Protein AF-A0AAN9K6B4-F1 (afdb_monomer)

pLDDT: mean 86.69, std 20.46, range [34.34, 98.69]

Organism: Clitoria ternatea (NCBI:txid43366)

Structure (mmCIF, N/CA/C/O backbone):
data_AF-A0AAN9K6B4-F1
#
_entry.id   AF-A0AAN9K6B4-F1
#
loop_
_atom_site.group_PDB
_atom_site.id
_atom_site.type_symbol
_atom_site.label_atom_id
_atom_site.label_alt_id
_atom_site.label_comp_id
_atom_site.label_asym_id
_atom_site.label_entity_id
_atom_site.label_seq_id
_atom_site.pdbx_PDB_ins_code
_atom_site.Cartn_x
_atom_site.Cartn_y
_atom_site.Cartn_z
_atom_site.occupancy
_atom_site.B_iso_or_equiv
_atom_site.auth_seq_id
_atom_site.auth_comp_id
_atom_site.auth_asym_id
_atom_site.auth_atom_id
_atom_site.pdbx_PDB_model_num
ATOM 1 N N . MET A 1 1 ? 4.384 -0.415 -20.186 1.00 81.62 1 MET A N 1
ATOM 2 C CA . MET A 1 1 ? 4.077 0.338 -18.960 1.00 81.62 1 MET A CA 1
ATOM 3 C C . MET A 1 1 ? 2.693 -0.103 -18.551 1.00 81.62 1 MET A C 1
ATOM 5 O O . MET A 1 1 ? 1.823 -0.126 -19.416 1.00 81.62 1 MET A O 1
ATOM 9 N N . VAL A 1 2 ? 2.541 -0.581 -17.323 1.00 93.81 2 VAL A N 1
ATOM 10 C CA . VAL A 1 2 ? 1.275 -1.109 -16.808 1.00 93.81 2 VAL A CA 1
ATOM 11 C C . VAL A 1 2 ? 1.093 -0.539 -15.412 1.00 93.81 2 VAL A C 1
ATOM 13 O O . VAL A 1 2 ? 2.048 -0.527 -14.639 1.00 93.81 2 VAL A O 1
ATOM 16 N N . ASN A 1 3 ? -0.116 -0.068 -15.121 1.00 96.31 3 ASN A N 1
ATOM 17 C CA . ASN A 1 3 ? -0.451 0.440 -13.803 1.00 96.31 3 ASN A CA 1
ATOM 18 C C . ASN A 1 3 ? -1.075 -0.676 -12.970 1.00 96.31 3 ASN A C 1
ATOM 20 O O . ASN A 1 3 ? -1.994 -1.348 -13.441 1.00 96.31 3 ASN A O 1
ATOM 24 N N . PHE A 1 4 ? -0.604 -0.840 -11.742 1.00 97.88 4 PHE A N 1
ATOM 25 C CA . PHE A 1 4 ? -1.098 -1.818 -10.781 1.00 97.88 4 PHE A CA 1
ATOM 26 C C . PHE A 1 4 ? -1.620 -1.085 -9.552 1.00 97.88 4 PHE A C 1
ATOM 28 O O . PHE A 1 4 ? -0.888 -0.320 -8.928 1.00 97.88 4 PHE A O 1
ATOM 35 N N . MET A 1 5 ? -2.895 -1.274 -9.232 1.00 97.94 5 MET A N 1
ATOM 36 C CA . MET A 1 5 ? -3.499 -0.758 -8.012 1.00 97.94 5 MET A CA 1
ATOM 37 C C . MET A 1 5 ? -3.289 -1.780 -6.904 1.00 97.94 5 MET A C 1
ATOM 39 O O . MET A 1 5 ? -3.819 -2.884 -7.003 1.00 97.94 5 MET A O 1
ATOM 43 N N . LEU A 1 6 ? -2.560 -1.410 -5.854 1.00 98.25 6 LEU A N 1
ATOM 44 C CA . LEU A 1 6 ? -2.606 -2.160 -4.606 1.00 98.25 6 LEU A CA 1
ATOM 45 C C . LEU A 1 6 ? -3.955 -1.903 -3.949 1.00 98.25 6 LEU A C 1
ATOM 47 O O . LEU A 1 6 ? -4.316 -0.751 -3.699 1.00 98.25 6 LEU A O 1
ATOM 51 N N . THR A 1 7 ? -4.675 -2.972 -3.649 1.00 98.25 7 THR A N 1
ATOM 52 C CA . THR A 1 7 ? -5.883 -2.916 -2.838 1.00 98.25 7 THR A CA 1
ATOM 53 C C . THR A 1 7 ? -5.741 -3.851 -1.644 1.00 98.25 7 THR A C 1
ATOM 55 O O . THR A 1 7 ? -5.084 -4.889 -1.748 1.00 98.25 7 THR A O 1
ATOM 58 N N . ILE A 1 8 ? -6.321 -3.479 -0.504 1.00 98.31 8 ILE A N 1
ATOM 59 C CA . ILE A 1 8 ? -6.302 -4.297 0.714 1.00 98.31 8 ILE A CA 1
ATOM 60 C C . ILE A 1 8 ? -7.715 -4.551 1.229 1.00 98.31 8 ILE A C 1
ATOM 62 O O . ILE A 1 8 ? -8.622 -3.746 1.027 1.00 98.31 8 ILE A O 1
ATOM 66 N N . SER A 1 9 ? -7.888 -5.667 1.919 1.00 98.12 9 SER A N 1
ATOM 67 C CA . SER A 1 9 ? -9.096 -6.032 2.649 1.00 98.12 9 SER A CA 1
ATOM 68 C C . SER A 1 9 ? -8.693 -6.742 3.940 1.00 98.12 9 SER A C 1
ATOM 70 O O . SER A 1 9 ? -7.552 -7.171 4.096 1.00 98.12 9 SER A O 1
ATOM 72 N N . GLY A 1 10 ? -9.626 -6.858 4.867 1.00 97.94 10 GLY A N 1
ATOM 73 C CA . GLY A 1 10 ? -9.420 -7.437 6.186 1.00 97.94 10 GLY A CA 1
ATOM 74 C C . GLY A 1 10 ? -10.687 -7.278 7.000 1.00 97.94 10 GLY A C 1
ATOM 75 O O . GLY A 1 10 ? -11.565 -6.499 6.621 1.00 97.94 10 GLY A O 1
ATOM 76 N N . ASP A 1 11 ? -10.775 -8.008 8.097 1.00 98.44 11 ASP A N 1
ATOM 77 C CA . ASP A 1 11 ? -11.910 -7.954 9.003 1.00 98.44 11 ASP A CA 1
ATOM 78 C C . ASP A 1 11 ? -11.598 -6.931 10.097 1.00 98.44 11 ASP A C 1
ATOM 80 O O . ASP A 1 11 ? -10.582 -7.043 10.783 1.00 98.44 11 ASP A O 1
ATOM 84 N N . LEU A 1 12 ? -12.447 -5.905 10.201 1.00 98.62 12 LEU A N 1
ATOM 85 C CA . LEU A 1 12 ? -12.328 -4.823 11.176 1.00 98.62 12 LEU A CA 1
ATOM 86 C C . LEU A 1 12 ? -13.436 -4.949 12.226 1.00 98.62 12 LEU A C 1
ATOM 88 O O . LEU A 1 12 ? -14.599 -4.617 11.970 1.00 98.62 12 LEU A O 1
ATOM 92 N N . GLU A 1 13 ? -13.075 -5.405 13.421 1.00 98.44 13 GLU A N 1
ATOM 93 C CA . GLU A 1 13 ? -13.978 -5.485 14.568 1.00 98.44 13 GLU A CA 1
ATOM 94 C C . GLU A 1 13 ? -13.849 -4.216 15.412 1.00 98.44 13 GLU A C 1
ATOM 96 O O . GLU A 1 13 ? -12.767 -3.902 15.904 1.00 98.44 13 GLU A O 1
ATOM 101 N N . ASN A 1 14 ? -14.948 -3.463 15.532 1.00 98.38 14 ASN A N 1
ATOM 102 C CA . ASN A 1 14 ? -15.020 -2.169 16.230 1.00 98.38 14 ASN A CA 1
ATOM 103 C C . ASN A 1 14 ? -13.996 -1.119 15.751 1.00 98.38 14 ASN A C 1
ATOM 105 O O . ASN A 1 14 ? -13.717 -0.145 16.449 1.00 98.38 14 ASN A O 1
ATOM 109 N N . LEU A 1 15 ? -13.489 -1.287 14.525 1.00 98.69 15 LEU A N 1
ATOM 110 C CA . LEU A 1 15 ? -12.482 -0.443 13.889 1.00 98.69 15 LEU A CA 1
ATOM 111 C C . LEU A 1 15 ? -12.938 0.053 12.514 1.00 98.69 15 LEU A C 1
ATOM 113 O O . LEU A 1 15 ? -13.745 -0.572 11.827 1.00 98.69 15 LEU A O 1
ATOM 117 N N . THR A 1 16 ? -12.366 1.170 12.085 1.00 98.62 16 THR A N 1
ATOM 118 C CA . THR A 1 16 ? -12.548 1.782 10.772 1.00 98.62 16 THR A CA 1
ATOM 119 C C . THR A 1 16 ? -11.302 2.585 10.381 1.00 98.62 16 THR A C 1
ATOM 121 O O . THR A 1 16 ? -10.378 2.764 11.170 1.00 98.62 16 THR A O 1
ATOM 124 N N . ASN A 1 17 ? -11.278 3.083 9.146 1.00 98.31 17 ASN A N 1
ATOM 125 C CA . ASN A 1 17 ? -10.232 3.959 8.617 1.00 98.31 17 ASN A CA 1
ATOM 126 C C . ASN A 1 17 ? -8.801 3.399 8.755 1.00 98.31 17 ASN A C 1
ATOM 128 O O . ASN A 1 17 ? -7.883 4.139 9.099 1.00 98.31 17 ASN A O 1
ATOM 132 N N . LEU A 1 18 ? -8.592 2.110 8.456 1.00 98.62 18 LEU A N 1
ATOM 133 C CA . LEU A 1 18 ? -7.241 1.543 8.386 1.00 98.62 18 LEU A CA 1
ATOM 134 C C . LEU A 1 18 ? -6.491 2.123 7.175 1.00 98.62 18 LEU A C 1
ATOM 136 O O . LEU A 1 18 ? -6.914 1.953 6.027 1.00 98.62 18 LEU A O 1
ATOM 140 N N . GLU A 1 19 ? -5.373 2.796 7.426 1.00 98.12 19 GLU A N 1
ATOM 141 C CA . GLU A 1 19 ? -4.506 3.399 6.407 1.00 98.12 19 GLU A CA 1
ATOM 142 C C . GLU A 1 19 ? -3.069 3.585 6.944 1.00 98.12 19 GLU A C 1
ATOM 144 O O . GLU A 1 19 ? -2.833 3.393 8.140 1.00 98.12 19 GLU A O 1
ATOM 149 N N . PRO A 1 20 ? -2.083 3.953 6.104 1.00 97.94 20 PRO A N 1
ATOM 150 C CA . PRO A 1 20 ? -0.761 4.345 6.591 1.00 97.94 20 PRO A CA 1
ATOM 151 C C . PRO A 1 20 ? -0.811 5.505 7.596 1.00 97.94 20 PRO A C 1
ATOM 153 O O . PRO A 1 20 ? -1.705 6.352 7.536 1.00 97.94 20 PRO A O 1
ATOM 156 N N . GLN A 1 21 ? 0.178 5.594 8.488 1.00 95.31 21 GLN A N 1
ATOM 157 C CA . GLN A 1 21 ? 0.250 6.593 9.563 1.00 95.31 21 GLN A CA 1
ATOM 158 C C . GLN A 1 21 ? 0.041 8.039 9.056 1.00 95.31 21 GLN A C 1
ATOM 160 O O . GLN A 1 21 ? -0.844 8.756 9.537 1.00 95.31 21 GLN A O 1
ATOM 165 N N . GLY A 1 22 ? 0.780 8.472 8.030 1.00 94.69 22 GLY A N 1
ATOM 166 C CA . GLY A 1 22 ? 0.613 9.787 7.395 1.00 94.69 22 GLY A CA 1
ATOM 167 C C . GLY A 1 22 ? -0.521 9.873 6.364 1.00 94.69 22 GLY A C 1
ATOM 168 O O . GLY A 1 22 ? -0.625 10.872 5.657 1.00 94.69 22 GLY A O 1
ATOM 169 N N . GLY A 1 23 ? -1.375 8.850 6.280 1.00 95.69 23 GLY A N 1
ATOM 170 C CA . GLY A 1 23 ? -2.430 8.697 5.281 1.00 95.69 23 GLY A CA 1
ATOM 171 C C . GLY A 1 23 ? -1.973 7.959 4.021 1.00 95.69 23 GLY A C 1
ATOM 172 O O . GLY A 1 23 ? -0.795 7.684 3.826 1.00 95.69 23 GLY A O 1
ATOM 173 N N . VAL A 1 24 ? -2.907 7.645 3.126 1.00 94.38 24 VAL A N 1
ATOM 174 C CA . VAL A 1 24 ? -2.631 6.850 1.905 1.00 94.38 24 VAL A CA 1
ATOM 175 C C . VAL A 1 24 ? -1.522 7.397 0.987 1.00 94.38 24 VAL A C 1
ATOM 177 O O . VAL A 1 24 ? -0.891 6.624 0.268 1.00 94.38 24 VAL A O 1
ATOM 180 N N . ASP A 1 25 ? -1.252 8.704 1.036 1.00 95.56 25 ASP A N 1
ATOM 181 C CA . ASP A 1 25 ? -0.193 9.376 0.272 1.00 95.56 25 ASP A CA 1
ATOM 182 C C . ASP A 1 25 ? 1.029 9.759 1.143 1.00 95.56 25 ASP A C 1
ATOM 184 O O . ASP A 1 25 ? 1.791 10.653 0.764 1.00 95.56 25 ASP A O 1
ATOM 188 N N . ASP A 1 26 ? 1.219 9.110 2.301 1.00 95.88 26 ASP A N 1
ATOM 189 C CA . ASP A 1 26 ? 2.340 9.359 3.218 1.00 95.88 26 ASP A CA 1
ATOM 190 C C . ASP A 1 26 ? 3.694 9.175 2.510 1.00 95.88 26 ASP A C 1
ATOM 192 O O . ASP A 1 26 ? 4.014 8.064 2.068 1.00 95.88 26 ASP A O 1
ATOM 196 N N . PRO A 1 27 ? 4.526 10.231 2.427 1.00 95.31 27 PRO A N 1
ATOM 197 C CA . PRO A 1 27 ? 5.814 10.158 1.759 1.00 95.31 27 PRO A CA 1
ATOM 198 C C . PRO A 1 27 ? 6.802 9.172 2.408 1.00 95.31 27 PRO A C 1
ATOM 200 O O . PRO A 1 27 ? 7.705 8.678 1.731 1.00 95.31 27 PRO A O 1
ATOM 203 N N . ASN A 1 28 ? 6.637 8.889 3.704 1.00 95.19 28 ASN A N 1
ATOM 204 C CA . ASN A 1 28 ? 7.541 8.058 4.501 1.00 95.19 28 ASN A CA 1
ATOM 205 C C . ASN A 1 28 ? 7.075 6.604 4.640 1.00 95.19 28 ASN A C 1
ATOM 207 O O . ASN A 1 28 ? 7.835 5.765 5.130 1.00 95.19 28 ASN A O 1
ATOM 211 N N . PHE A 1 29 ? 5.846 6.283 4.229 1.00 96.88 29 PHE A N 1
ATOM 212 C CA . PHE A 1 29 ? 5.350 4.919 4.336 1.00 96.88 29 PHE A CA 1
ATOM 213 C C . PHE A 1 29 ? 6.026 4.014 3.302 1.00 96.88 29 PHE A C 1
ATOM 215 O O . PHE A 1 2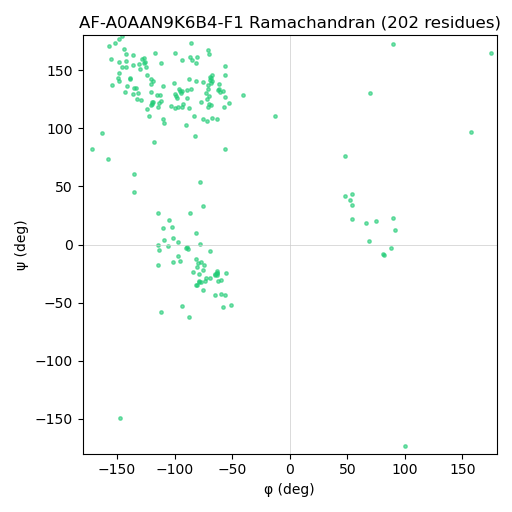9 ? 6.105 4.328 2.111 1.00 96.88 29 PHE A O 1
ATOM 222 N N . SER A 1 30 ? 6.525 2.877 3.778 1.00 96.06 30 SER A N 1
ATOM 223 C CA . SER A 1 30 ? 7.279 1.917 2.977 1.00 96.06 30 SER A CA 1
ATOM 224 C C . SER A 1 30 ? 6.386 0.764 2.539 1.00 96.06 30 SER A C 1
ATOM 226 O O . SER A 1 30 ? 5.891 -0.002 3.363 1.00 96.06 30 SER A O 1
ATOM 228 N N . TYR A 1 31 ? 6.204 0.617 1.229 1.00 97.69 31 TYR A N 1
ATOM 229 C CA . TYR A 1 31 ? 5.487 -0.510 0.646 1.00 97.69 31 TYR A CA 1
ATOM 230 C C . TYR A 1 31 ? 6.462 -1.651 0.367 1.00 97.69 31 TYR A C 1
ATOM 232 O O . TYR A 1 31 ? 7.448 -1.466 -0.349 1.00 97.69 31 TYR A O 1
ATOM 240 N N . PHE A 1 32 ? 6.155 -2.839 0.890 1.00 97.75 32 PHE A N 1
ATOM 241 C CA . PHE A 1 32 ? 6.941 -4.052 0.680 1.00 97.75 32 PHE A CA 1
ATOM 242 C C . PHE A 1 32 ? 6.156 -5.051 -0.164 1.00 97.75 32 PHE A C 1
ATOM 244 O O . PHE A 1 32 ? 5.038 -5.431 0.177 1.00 97.75 32 PHE A O 1
ATOM 251 N N . PHE A 1 33 ? 6.729 -5.478 -1.283 1.00 97.88 33 PHE A N 1
ATOM 252 C CA . PHE A 1 33 ? 6.131 -6.502 -2.141 1.00 97.88 33 PHE A CA 1
ATOM 253 C C . PHE A 1 33 ? 7.197 -7.210 -2.968 1.00 97.88 33 PHE A C 1
ATOM 255 O O . PHE A 1 33 ? 8.302 -6.700 -3.174 1.00 97.88 33 PHE A O 1
ATOM 262 N N . LYS A 1 34 ? 6.879 -8.402 -3.465 1.00 97.56 34 LYS A N 1
ATOM 263 C CA . LYS A 1 34 ? 7.732 -9.104 -4.424 1.00 97.56 34 LYS A CA 1
ATOM 264 C C . LYS A 1 34 ? 7.501 -8.580 -5.836 1.00 97.56 34 LYS A C 1
ATOM 266 O O . LYS A 1 34 ? 6.461 -8.027 -6.181 1.00 97.56 34 LYS A O 1
ATOM 271 N N . LEU A 1 35 ? 8.505 -8.751 -6.684 1.00 97.75 35 LEU A N 1
ATOM 272 C CA . LEU A 1 35 ? 8.445 -8.346 -8.083 1.00 97.75 35 LEU A CA 1
ATOM 273 C C . LEU A 1 35 ? 8.660 -9.551 -8.986 1.00 97.75 35 LEU A C 1
ATOM 275 O O . LEU A 1 35 ? 9.649 -10.268 -8.852 1.00 97.75 35 LEU A O 1
ATOM 279 N N . LYS A 1 36 ? 7.781 -9.716 -9.969 1.00 97.94 36 LYS A N 1
ATOM 280 C CA . LYS A 1 36 ? 7.927 -10.672 -11.062 1.00 97.94 36 LYS A CA 1
ATOM 281 C C . LYS A 1 36 ? 8.482 -9.981 -12.296 1.00 97.94 36 LYS A C 1
ATOM 283 O O . LYS A 1 36 ? 7.940 -8.985 -12.773 1.00 97.94 36 LYS A O 1
ATOM 288 N N . CYS A 1 37 ? 9.573 -10.498 -12.851 1.00 98.00 37 CYS A N 1
ATOM 289 C CA . CYS A 1 37 ? 10.164 -9.950 -14.063 1.00 98.00 37 CYS A CA 1
ATOM 290 C C . CYS A 1 37 ? 9.279 -10.241 -15.280 1.00 98.00 37 CYS A C 1
ATOM 292 O O . CYS A 1 37 ? 9.147 -11.387 -15.704 1.00 98.00 37 CYS A O 1
ATOM 294 N N . GLY A 1 38 ? 8.783 -9.197 -15.944 1.00 96.12 38 GLY A N 1
ATOM 295 C CA . GLY A 1 38 ? 7.956 -9.335 -17.146 1.00 96.12 38 GLY A CA 1
ATOM 296 C C . GLY A 1 38 ? 8.701 -9.849 -18.388 1.00 96.12 38 GLY A C 1
ATOM 297 O O . GLY A 1 38 ? 8.080 -10.046 -19.426 1.00 96.12 38 GLY A O 1
ATOM 298 N N . ARG A 1 39 ? 10.034 -10.028 -18.332 1.00 96.62 39 ARG A N 1
ATOM 299 C CA . ARG A 1 39 ? 10.820 -10.642 -19.425 1.00 96.62 39 ARG A CA 1
ATOM 300 C C . ARG A 1 39 ? 11.012 -12.143 -19.237 1.00 96.62 39 ARG A C 1
ATOM 302 O O . ARG A 1 39 ? 10.808 -12.891 -20.179 1.00 96.62 39 ARG A O 1
ATOM 309 N N . CYS A 1 40 ? 11.506 -12.544 -18.071 1.00 97.25 40 CYS A N 1
ATOM 310 C CA . CYS A 1 40 ? 11.973 -13.911 -17.823 1.00 97.25 40 CYS A CA 1
ATOM 311 C C . CYS A 1 40 ? 11.124 -14.674 -16.802 1.00 97.25 40 CYS A C 1
ATOM 313 O O . CYS A 1 40 ? 11.370 -15.851 -16.586 1.00 97.25 40 CYS A O 1
ATOM 315 N N . GLY A 1 41 ? 10.142 -14.022 -16.174 1.00 97.00 41 GLY A N 1
ATOM 316 C CA . GLY A 1 41 ? 9.262 -14.631 -15.178 1.00 97.00 41 GLY A CA 1
ATOM 317 C C . GLY A 1 41 ? 9.845 -14.736 -13.768 1.00 97.00 41 GLY A C 1
ATOM 318 O O . GLY A 1 41 ? 9.089 -15.054 -12.858 1.00 97.00 41 GLY A O 1
ATOM 319 N N . GLU A 1 42 ? 11.134 -14.437 -13.573 1.00 97.44 42 GLU A N 1
ATOM 320 C CA . GLU A 1 42 ? 11.806 -14.546 -12.271 1.00 97.44 42 GLU A CA 1
ATOM 321 C C . GLU A 1 42 ? 11.127 -13.697 -11.189 1.00 97.44 42 GLU A C 1
ATOM 323 O O . GLU A 1 42 ? 10.880 -12.504 -11.402 1.00 97.44 42 GLU A O 1
ATOM 328 N N . LEU A 1 43 ? 10.882 -14.303 -10.025 1.00 97.31 43 LEU A N 1
ATOM 329 C CA . LEU A 1 43 ? 10.408 -13.624 -8.819 1.00 97.31 43 LEU A CA 1
ATOM 330 C C . LEU A 1 43 ? 11.588 -13.094 -8.000 1.00 97.31 43 LEU A C 1
ATOM 332 O O . LEU A 1 43 ? 12.631 -13.738 -7.891 1.00 97.31 43 LEU A O 1
ATOM 336 N N . SER A 1 44 ? 11.440 -11.916 -7.396 1.00 95.12 44 SER A N 1
ATOM 337 C CA . SER A 1 44 ? 12.460 -11.382 -6.499 1.00 95.12 44 SER A CA 1
ATOM 338 C C . SER A 1 44 ? 12.647 -12.297 -5.283 1.00 95.12 44 SER A C 1
ATOM 340 O O . SER A 1 44 ? 11.694 -12.716 -4.633 1.00 95.12 44 SER A O 1
ATOM 342 N N . GLN A 1 45 ? 13.908 -12.597 -4.958 1.00 92.88 45 GLN A N 1
ATOM 343 C CA . GLN A 1 45 ? 14.267 -13.447 -3.812 1.00 92.88 45 GLN A CA 1
ATOM 344 C C . GLN A 1 45 ? 13.895 -12.829 -2.458 1.00 92.88 45 GLN A C 1
ATOM 346 O O . GLN A 1 45 ? 13.739 -13.547 -1.478 1.00 92.88 45 GLN A O 1
ATOM 351 N N . LYS A 1 46 ? 13.834 -11.497 -2.404 1.00 94.31 46 LYS A N 1
ATOM 352 C CA . LYS A 1 46 ? 13.434 -10.707 -1.242 1.00 94.31 46 LYS A CA 1
ATOM 353 C C . LYS A 1 46 ? 12.355 -9.724 -1.666 1.00 94.31 46 LYS A C 1
ATOM 355 O O . LYS A 1 46 ? 12.235 -9.404 -2.856 1.00 94.31 46 LYS A O 1
ATOM 360 N N . GLU A 1 47 ? 11.618 -9.248 -0.683 1.00 94.75 47 GLU A N 1
ATOM 361 C CA . GLU A 1 47 ? 10.691 -8.141 -0.805 1.00 94.75 47 GLU A CA 1
ATOM 362 C C . GLU A 1 47 ? 11.465 -6.886 -1.211 1.00 94.75 47 GLU A C 1
ATOM 364 O O . GLU A 1 47 ? 12.572 -6.606 -0.740 1.00 94.75 47 GLU A O 1
ATOM 369 N N . THR A 1 48 ? 10.875 -6.138 -2.127 1.00 95.19 48 THR A N 1
ATOM 370 C CA . THR A 1 48 ? 11.357 -4.838 -2.554 1.00 95.19 48 THR A CA 1
ATOM 371 C C . THR A 1 48 ? 10.634 -3.778 -1.730 1.00 95.19 48 THR A C 1
ATOM 373 O O . THR A 1 48 ? 9.410 -3.808 -1.638 1.00 95.19 48 THR A O 1
ATOM 376 N N . CYS A 1 49 ? 11.395 -2.845 -1.156 1.00 96.06 49 CYS A N 1
ATOM 377 C CA . CYS A 1 49 ? 10.868 -1.659 -0.486 1.00 96.06 49 CYS A CA 1
ATOM 378 C C . CYS A 1 49 ? 10.717 -0.516 -1.497 1.00 96.06 49 CYS A C 1
ATOM 380 O O . CYS A 1 49 ? 11.651 -0.259 -2.263 1.00 96.06 49 CYS A O 1
ATOM 382 N N . VAL A 1 50 ? 9.572 0.164 -1.493 1.00 96.94 50 VAL A N 1
ATOM 383 C CA . VAL A 1 50 ? 9.346 1.392 -2.263 1.00 96.94 50 VAL A CA 1
ATOM 384 C C . VAL A 1 50 ? 8.633 2.415 -1.384 1.00 96.94 50 VAL A C 1
ATOM 386 O O . VAL A 1 50 ? 7.592 2.106 -0.803 1.00 96.94 50 VAL A O 1
ATOM 389 N N . SER A 1 51 ? 9.163 3.634 -1.324 1.00 97.06 51 SER A N 1
ATOM 390 C CA . SER A 1 51 ? 8.513 4.781 -0.686 1.00 97.06 51 SER A CA 1
ATOM 391 C C . SER A 1 51 ? 8.428 5.965 -1.652 1.00 97.06 51 SER A C 1
ATOM 393 O O . SER A 1 51 ? 9.142 6.039 -2.655 1.00 97.06 51 SER A O 1
ATOM 395 N N . LEU A 1 52 ? 7.536 6.907 -1.354 1.00 96.19 52 LEU A N 1
ATOM 396 C CA . LEU A 1 52 ? 7.353 8.129 -2.141 1.00 96.19 52 LEU A CA 1
ATOM 397 C C . LEU A 1 52 ? 8.559 9.082 -2.021 1.00 96.19 52 LEU A C 1
ATOM 399 O O . LEU A 1 52 ? 8.867 9.814 -2.962 1.00 96.19 52 LEU A O 1
ATOM 403 N N . ASN A 1 53 ? 9.278 9.049 -0.898 1.00 95.62 53 ASN A N 1
ATOM 404 C CA . ASN A 1 53 ? 10.481 9.858 -0.704 1.00 95.62 53 ASN A CA 1
ATOM 405 C C . ASN A 1 53 ? 11.710 9.341 -1.467 1.00 95.62 53 ASN A C 1
ATOM 407 O O . ASN A 1 53 ? 12.602 10.136 -1.774 1.00 95.62 53 ASN A O 1
ATOM 411 N N . ASP A 1 54 ? 11.751 8.061 -1.844 1.00 93.88 54 ASP A N 1
ATOM 412 C CA . ASP A 1 54 ? 12.892 7.439 -2.533 1.00 93.88 54 ASP A CA 1
ATOM 413 C C . ASP A 1 54 ? 12.942 7.779 -4.035 1.00 93.88 54 ASP A C 1
ATOM 415 O O . ASP A 1 54 ? 13.006 6.918 -4.911 1.00 93.88 54 ASP A O 1
ATOM 419 N N . THR A 1 55 ? 12.910 9.066 -4.377 1.00 93.19 55 THR A N 1
ATOM 420 C CA .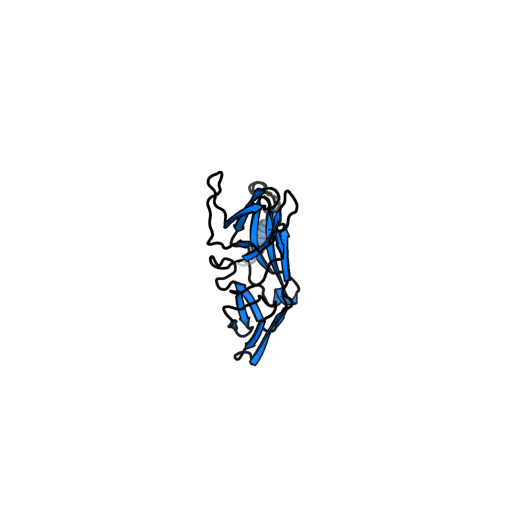 THR A 1 55 ? 12.929 9.512 -5.774 1.00 93.19 55 THR A CA 1
ATOM 421 C C . THR A 1 55 ? 14.334 9.422 -6.376 1.00 93.19 55 THR A C 1
ATOM 423 O O . THR A 1 55 ? 15.270 10.083 -5.931 1.00 93.19 55 THR A O 1
ATOM 426 N N . VAL A 1 56 ? 14.468 8.674 -7.472 1.00 94.81 56 VAL A N 1
ATOM 427 C CA . VAL A 1 56 ? 15.706 8.518 -8.246 1.00 94.81 56 VAL A CA 1
ATOM 428 C C . VA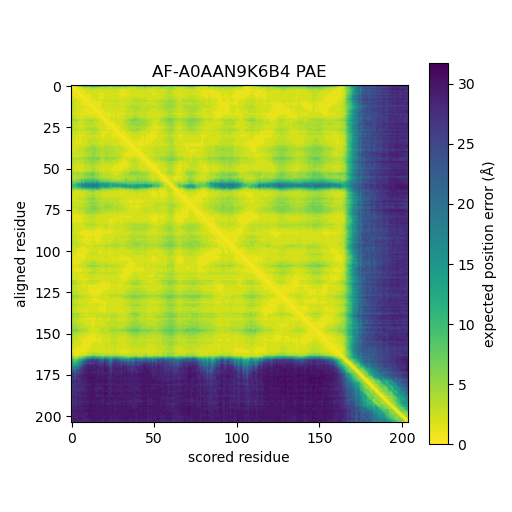L A 1 56 ? 15.525 8.974 -9.702 1.00 94.81 56 VAL A C 1
ATOM 430 O O . VAL A 1 56 ? 14.468 8.750 -10.304 1.00 94.81 56 VAL A O 1
ATOM 433 N N . PRO A 1 57 ? 16.534 9.622 -10.315 1.00 94.88 57 PRO A N 1
ATOM 434 C CA . PRO A 1 57 ? 16.470 10.020 -11.718 1.00 94.88 57 PRO A CA 1
ATOM 435 C C . PRO A 1 57 ? 16.514 8.794 -12.636 1.00 94.88 57 PRO A C 1
ATOM 437 O O . PRO A 1 57 ? 17.255 7.840 -12.393 1.00 94.88 57 PRO A O 1
ATOM 440 N N . LEU A 1 58 ? 15.739 8.816 -13.723 1.00 91.25 58 LEU A N 1
ATOM 441 C CA . LEU A 1 58 ? 15.787 7.747 -14.717 1.00 91.25 58 LEU A CA 1
ATOM 442 C C . LEU A 1 58 ? 17.133 7.760 -15.467 1.00 91.25 58 LEU A C 1
ATOM 444 O O . LEU A 1 58 ? 17.621 8.836 -15.811 1.00 91.25 58 LEU A O 1
ATOM 448 N N . PRO A 1 59 ? 17.698 6.589 -15.826 1.00 82.69 59 PRO A N 1
ATOM 449 C CA . PRO A 1 59 ? 18.971 6.524 -16.552 1.00 82.69 59 PRO A CA 1
ATOM 450 C C . PRO A 1 59 ? 18.895 7.136 -17.957 1.00 82.69 59 PRO A C 1
ATOM 452 O O . PRO A 1 59 ? 19.904 7.552 -18.518 1.00 82.69 59 PRO A O 1
ATOM 455 N N . VAL A 1 60 ? 17.695 7.159 -18.544 1.00 84.38 60 VAL A N 1
ATOM 456 C CA . VAL A 1 60 ? 17.426 7.711 -19.873 1.00 84.38 60 VAL A CA 1
ATOM 457 C C . VAL A 1 60 ? 16.189 8.605 -19.801 1.00 84.38 60 VAL A C 1
ATOM 459 O O . VAL A 1 60 ? 15.112 8.156 -19.403 1.00 84.38 60 VAL A O 1
ATOM 462 N N . GLY A 1 61 ? 16.329 9.855 -20.247 1.00 83.62 61 GLY A N 1
ATOM 463 C CA . GLY A 1 61 ? 15.251 10.846 -20.290 1.00 83.62 61 GLY A CA 1
ATOM 464 C C . GLY A 1 61 ? 15.276 11.842 -19.125 1.00 83.62 61 GLY A C 1
ATOM 465 O O . GLY A 1 61 ? 16.220 11.883 -18.348 1.00 83.62 61 GLY A O 1
ATOM 466 N N . LYS A 1 62 ? 14.236 12.682 -19.034 1.00 80.12 62 LYS A N 1
ATOM 467 C CA . LYS A 1 62 ? 14.110 13.766 -18.034 1.00 80.12 62 LYS A CA 1
ATOM 468 C C . LYS A 1 62 ? 13.172 13.431 -16.858 1.00 80.12 62 LYS A C 1
ATOM 470 O O . LYS A 1 62 ? 12.706 14.339 -16.182 1.00 80.12 62 LYS A O 1
ATOM 475 N N . GLY A 1 63 ? 12.823 12.159 -16.664 1.00 89.19 63 GLY A N 1
ATOM 476 C CA . GLY A 1 63 ? 11.883 11.734 -15.618 1.00 89.19 63 GLY A CA 1
ATOM 477 C C . GLY A 1 63 ? 12.579 11.182 -14.375 1.00 89.19 63 GLY A C 1
ATOM 478 O O . GLY A 1 63 ? 13.751 10.812 -14.427 1.00 89.19 63 GLY A O 1
ATOM 479 N N . SER A 1 64 ? 11.829 11.071 -13.284 1.00 93.94 64 SER A N 1
ATOM 480 C CA . SER A 1 64 ? 12.215 10.350 -12.069 1.00 93.94 64 SER A CA 1
ATOM 481 C C . SER A 1 64 ? 11.269 9.171 -11.807 1.00 93.94 64 SER A C 1
ATOM 483 O O . SER A 1 64 ? 10.212 9.042 -12.429 1.00 93.94 64 SER A O 1
ATOM 485 N N . THR A 1 65 ? 11.686 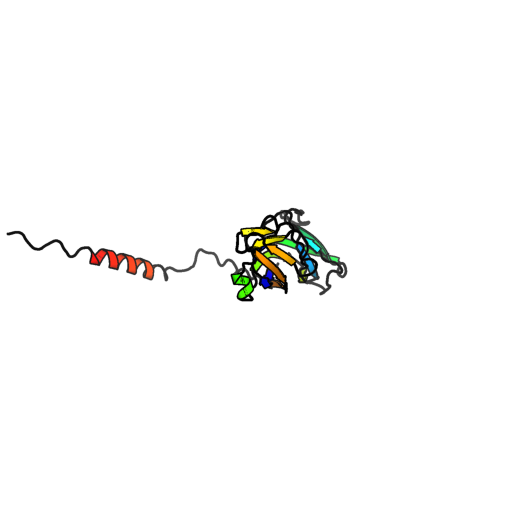8.270 -10.926 1.00 96.19 65 THR A N 1
ATOM 486 C CA . THR A 1 65 ? 10.943 7.084 -10.477 1.00 96.19 65 THR A CA 1
ATOM 487 C C . THR A 1 65 ? 11.245 6.855 -8.997 1.00 96.19 65 THR A C 1
ATOM 489 O O . THR A 1 65 ? 12.173 7.461 -8.477 1.00 96.19 65 THR A O 1
ATOM 492 N N . HIS A 1 66 ? 10.502 5.980 -8.323 1.00 97.31 66 HIS A N 1
ATOM 493 C CA . HIS A 1 66 ? 10.717 5.688 -6.896 1.00 97.31 66 HIS A CA 1
ATOM 494 C C . HIS A 1 66 ? 11.610 4.458 -6.663 1.00 97.31 66 HIS A C 1
ATOM 496 O O . HIS A 1 66 ? 12.105 4.204 -5.575 1.00 97.31 66 HIS A O 1
ATOM 502 N N . LEU A 1 67 ? 11.818 3.659 -7.709 1.00 97.12 67 LEU A N 1
ATOM 503 C CA . LEU A 1 67 ? 12.704 2.506 -7.679 1.00 97.12 67 LEU A CA 1
ATOM 504 C C . LEU A 1 67 ? 13.223 2.197 -9.083 1.00 97.12 67 LEU A C 1
ATOM 506 O O . LEU A 1 67 ? 12.449 2.145 -10.044 1.00 97.12 67 LEU A O 1
ATOM 510 N N . ILE A 1 68 ? 14.518 1.892 -9.178 1.00 96.38 68 ILE A N 1
ATOM 511 C CA . ILE A 1 68 ? 15.134 1.211 -10.322 1.00 96.38 68 ILE A CA 1
ATOM 512 C C . ILE A 1 68 ? 15.747 -0.087 -9.801 1.00 96.38 68 ILE A C 1
ATOM 514 O O . ILE A 1 68 ? 16.602 -0.058 -8.922 1.00 96.38 68 ILE A O 1
ATOM 518 N N . GLN A 1 69 ? 15.337 -1.229 -10.355 1.00 95.31 69 GLN A N 1
ATOM 519 C CA . GLN A 1 69 ? 15.817 -2.541 -9.920 1.00 95.31 69 GLN A CA 1
ATOM 520 C C . GLN A 1 69 ? 16.248 -3.400 -11.111 1.00 95.31 69 GLN A C 1
ATOM 522 O O . GLN A 1 69 ? 15.501 -3.593 -12.074 1.00 95.31 69 GLN A O 1
ATOM 527 N N . LYS A 1 70 ? 17.445 -3.984 -11.033 1.00 96.06 70 LYS A N 1
ATOM 528 C CA . LYS A 1 70 ? 17.943 -4.947 -12.023 1.00 96.06 70 LYS A CA 1
ATOM 529 C C . LYS A 1 70 ? 17.462 -6.360 -11.699 1.00 96.06 70 LYS A C 1
ATOM 531 O O . LYS A 1 70 ? 17.573 -6.819 -10.564 1.00 96.06 70 LYS A O 1
ATOM 536 N N . CYS A 1 71 ? 16.969 -7.074 -12.707 1.00 96.94 71 CYS A N 1
ATOM 537 C CA . CYS A 1 71 ? 16.572 -8.468 -12.566 1.00 96.94 71 CYS A CA 1
ATOM 538 C C . CYS A 1 71 ? 17.829 -9.319 -12.382 1.00 96.94 71 CYS A C 1
ATOM 540 O O . CYS A 1 71 ? 18.693 -9.337 -13.260 1.00 96.94 71 CYS A O 1
ATOM 542 N N . LYS A 1 72 ? 17.915 -10.046 -11.264 1.00 95.19 72 LYS A N 1
ATOM 543 C CA . LYS A 1 72 ? 19.085 -10.875 -10.936 1.00 95.19 72 LYS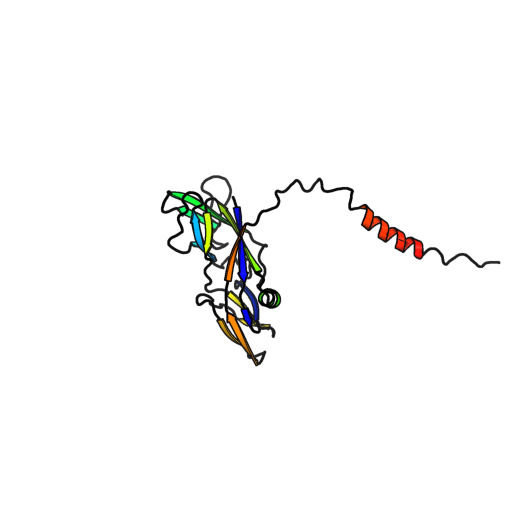 A CA 1
ATOM 544 C C . LYS A 1 72 ? 19.325 -12.017 -11.928 1.00 95.19 72 LYS A C 1
ATOM 546 O O . LYS A 1 72 ? 20.457 -12.460 -12.053 1.00 95.19 72 LYS A O 1
ATOM 551 N N . PHE A 1 73 ? 18.286 -12.463 -12.636 1.00 96.12 73 PHE A N 1
ATOM 552 C CA . PHE A 1 73 ? 18.388 -13.548 -13.609 1.00 96.12 73 PHE A CA 1
ATOM 553 C C . PHE A 1 73 ? 18.773 -13.054 -15.012 1.00 96.12 73 PHE A C 1
ATOM 555 O O . PHE A 1 73 ? 19.833 -13.393 -15.521 1.00 96.12 73 PHE A O 1
ATOM 562 N N . CYS A 1 74 ? 17.944 -12.216 -15.649 1.00 97.19 74 CYS A N 1
ATOM 563 C CA . CYS A 1 74 ? 18.172 -11.793 -17.041 1.00 97.19 74 CYS A CA 1
ATOM 564 C C . CYS A 1 74 ? 18.880 -10.435 -17.199 1.00 97.19 74 CYS A C 1
ATOM 566 O O . CYS A 1 74 ? 19.009 -9.936 -18.319 1.00 97.19 74 CYS A O 1
ATOM 568 N N . GLY A 1 75 ? 19.263 -9.785 -16.096 1.00 95.75 75 GLY A N 1
ATOM 569 C CA . GLY A 1 75 ? 19.986 -8.509 -16.094 1.00 95.75 75 GLY A CA 1
ATOM 570 C C . GLY A 1 75 ? 19.181 -7.297 -16.575 1.00 95.75 75 GLY A C 1
ATOM 571 O O . GLY A 1 75 ? 19.737 -6.201 -16.663 1.00 95.75 75 GLY A O 1
ATOM 572 N N . ARG A 1 76 ? 17.891 -7.459 -16.899 1.00 94.81 76 ARG A N 1
ATOM 573 C CA . ARG A 1 76 ? 17.029 -6.366 -17.367 1.00 94.81 76 ARG A CA 1
ATOM 574 C C . ARG A 1 76 ? 16.719 -5.401 -16.226 1.00 94.81 76 ARG A C 1
ATOM 576 O O . ARG A 1 76 ? 16.295 -5.839 -15.161 1.00 94.81 76 ARG A O 1
ATOM 583 N N . ASP A 1 77 ? 16.840 -4.108 -16.490 1.00 94.75 77 ASP A N 1
ATOM 584 C CA . ASP A 1 77 ? 16.397 -3.073 -15.559 1.00 94.75 77 ASP A CA 1
ATOM 585 C C . ASP A 1 77 ? 14.887 -2.840 -15.694 1.00 94.75 77 ASP A C 1
ATOM 587 O O . ASP A 1 77 ? 14.325 -2.854 -16.798 1.00 94.75 77 ASP A O 1
ATOM 591 N N . GLY A 1 78 ? 14.228 -2.637 -14.559 1.00 95.50 78 GLY A N 1
ATOM 592 C CA . GLY A 1 78 ? 12.834 -2.228 -14.485 1.00 95.50 78 GLY A CA 1
ATOM 593 C C . GLY A 1 78 ? 12.640 -1.135 -13.445 1.00 95.50 78 GLY A C 1
ATOM 594 O O . GLY A 1 78 ? 13.513 -0.898 -12.609 1.00 95.50 78 GLY A O 1
ATOM 595 N N . THR A 1 79 ? 11.503 -0.454 -13.530 1.00 96.62 79 THR A N 1
ATOM 596 C CA . THR A 1 79 ? 11.193 0.710 -12.695 1.00 96.62 79 THR A CA 1
ATOM 597 C C . THR A 1 79 ? 9.824 0.574 -12.053 1.00 96.62 79 THR A C 1
ATOM 599 O O . THR A 1 79 ? 8.923 -0.041 -12.636 1.00 96.62 79 THR A O 1
ATOM 602 N N . VAL A 1 80 ? 9.677 1.184 -10.879 1.00 97.50 80 VAL A N 1
ATOM 603 C CA . VAL A 1 80 ? 8.399 1.347 -10.181 1.00 97.50 80 VAL A CA 1
ATOM 604 C C . VAL A 1 80 ? 8.245 2.818 -9.800 1.00 97.50 80 VAL A C 1
ATOM 606 O O . VAL A 1 80 ? 9.116 3.392 -9.138 1.00 97.50 80 VAL A O 1
ATOM 609 N N . THR A 1 81 ? 7.145 3.431 -10.231 1.00 97.19 81 THR A N 1
ATOM 610 C CA . THR A 1 81 ? 6.770 4.799 -9.861 1.00 97.19 81 THR A CA 1
ATOM 611 C C . THR A 1 81 ? 5.432 4.778 -9.135 1.00 97.19 81 THR A C 1
ATOM 613 O O . THR A 1 81 ? 4.441 4.315 -9.685 1.00 97.19 81 THR A O 1
ATOM 616 N N . MET A 1 82 ? 5.387 5.300 -7.916 1.00 97.31 82 MET A N 1
ATOM 617 C CA . MET A 1 82 ? 4.160 5.499 -7.151 1.00 97.31 82 MET A CA 1
ATOM 618 C C . MET A 1 82 ? 3.372 6.707 -7.679 1.00 97.31 82 MET A C 1
ATOM 620 O O . MET A 1 82 ? 3.959 7.725 -8.049 1.00 97.31 82 MET A O 1
ATOM 624 N N . ILE A 1 83 ? 2.045 6.584 -7.736 1.00 96.31 83 ILE A N 1
ATOM 625 C CA . ILE A 1 83 ? 1.109 7.614 -8.197 1.00 96.31 83 ILE A CA 1
ATOM 626 C C . ILE A 1 83 ? 0.109 7.903 -7.074 1.00 96.31 83 ILE A C 1
ATOM 628 O O . ILE A 1 83 ? -0.775 7.094 -6.789 1.00 96.31 83 ILE A O 1
ATOM 632 N N . GLN A 1 84 ? 0.232 9.097 -6.499 1.00 96.12 84 GLN A N 1
ATOM 633 C CA . GLN A 1 84 ? -0.585 9.588 -5.388 1.00 96.12 84 GLN A CA 1
ATOM 634 C C . GLN A 1 84 ? -2.038 9.910 -5.783 1.00 96.12 84 GLN A C 1
ATOM 636 O O . GLN A 1 84 ? -2.389 10.014 -6.967 1.00 96.12 84 GLN A O 1
ATOM 641 N N . GLY A 1 85 ? -2.897 10.108 -4.779 1.00 95.75 85 GLY A N 1
ATOM 642 C CA . GLY A 1 85 ? -4.278 10.574 -4.944 1.00 95.75 85 GLY A CA 1
ATOM 643 C C . GLY A 1 85 ? -5.235 9.505 -5.475 1.00 95.75 85 GLY A C 1
ATOM 644 O O . GLY A 1 85 ? -6.279 9.822 -6.058 1.00 95.75 85 GLY A O 1
ATOM 645 N N . LYS A 1 86 ? -4.858 8.229 -5.341 1.00 95.69 86 LYS A N 1
ATOM 646 C CA . LYS A 1 86 ? -5.659 7.069 -5.764 1.00 95.69 86 LYS A CA 1
ATOM 647 C C . LYS A 1 86 ? -6.116 6.183 -4.608 1.00 95.69 86 LYS A C 1
ATOM 649 O O . LYS A 1 86 ? -7.045 5.400 -4.811 1.00 95.69 86 LYS A O 1
ATOM 654 N N . GLY A 1 87 ? -5.486 6.311 -3.443 1.00 96.19 87 GLY A N 1
ATOM 655 C CA . GLY A 1 87 ? -5.808 5.540 -2.251 1.00 96.19 87 GLY A CA 1
ATOM 656 C C . GLY A 1 87 ? -7.012 6.072 -1.481 1.00 96.19 87 GLY A C 1
ATOM 657 O O . GLY A 1 87 ? -7.416 7.226 -1.649 1.00 96.19 87 GLY A O 1
ATOM 658 N N . LYS A 1 88 ? -7.581 5.215 -0.631 1.00 97.69 88 LYS A N 1
ATOM 659 C CA . LYS A 1 88 ? -8.585 5.539 0.389 1.00 97.69 88 LYS A CA 1
ATOM 660 C C . LYS A 1 88 ? -8.418 4.607 1.599 1.00 97.69 88 LYS A C 1
ATOM 662 O O . LYS A 1 88 ? -8.103 3.436 1.391 1.00 97.69 88 LYS A O 1
ATOM 667 N N . PRO A 1 89 ? -8.699 5.064 2.830 1.00 98.06 89 PRO A N 1
ATOM 668 C CA . PRO A 1 89 ? -8.693 4.192 4.002 1.00 98.06 89 PRO A CA 1
ATOM 669 C C . PRO A 1 89 ? -9.639 3.000 3.842 1.00 98.06 89 PRO A C 1
ATOM 671 O O . PRO A 1 89 ? -10.708 3.127 3.237 1.00 98.06 89 PRO A O 1
ATOM 674 N N . LEU A 1 90 ? -9.275 1.850 4.409 1.00 98.56 90 LEU A N 1
ATOM 675 C CA . LEU A 1 90 ? -10.193 0.724 4.542 1.00 98.56 90 LEU A CA 1
ATOM 676 C C . LEU A 1 90 ? -11.185 1.029 5.671 1.00 98.56 90 LEU A C 1
ATOM 678 O O . LEU A 1 90 ? -10.831 1.033 6.848 1.00 98.56 90 LEU A O 1
ATOM 682 N N . THR A 1 91 ? -12.432 1.309 5.299 1.00 98.50 91 THR A N 1
ATOM 683 C CA . THR A 1 91 ? -13.519 1.579 6.250 1.00 98.50 91 THR A CA 1
ATOM 684 C C . THR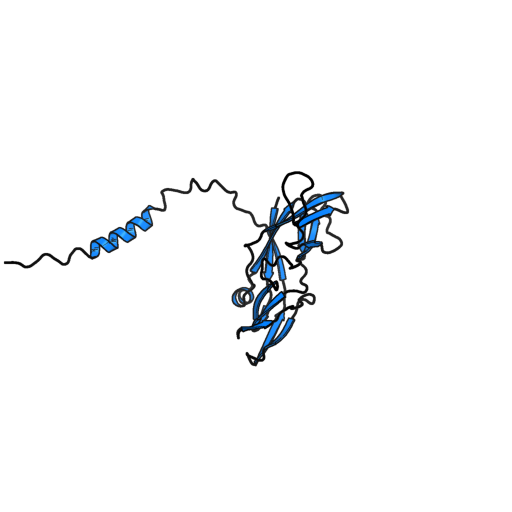 A 1 91 ? -14.166 0.291 6.744 1.00 98.50 91 THR A C 1
ATOM 686 O O . THR A 1 91 ? -14.131 -0.732 6.051 1.00 98.50 91 THR A O 1
ATOM 689 N N . GLN A 1 92 ? -14.839 0.357 7.896 1.00 98.06 92 GLN A N 1
ATOM 690 C CA . GLN A 1 92 ? -15.602 -0.779 8.419 1.00 98.06 92 GLN A CA 1
ATOM 691 C C . GLN A 1 92 ? -16.653 -1.286 7.417 1.00 98.06 92 GLN A C 1
ATOM 693 O O . GLN A 1 92 ? -16.764 -2.484 7.183 1.00 98.06 92 GLN A O 1
ATOM 698 N N . GLU A 1 93 ? -17.381 -0.381 6.760 1.00 98.06 93 GLU A N 1
ATOM 699 C CA . GLU A 1 93 ? -18.374 -0.735 5.735 1.00 98.06 93 GLU A CA 1
ATOM 700 C C . GLU A 1 93 ? -17.737 -1.502 4.559 1.00 98.06 93 GLU A C 1
ATOM 702 O O . GLU A 1 93 ? -18.271 -2.500 4.062 1.00 98.06 93 GLU A O 1
ATOM 707 N N . THR A 1 94 ? -16.558 -1.058 4.113 1.00 97.88 94 THR A N 1
ATOM 708 C CA . THR A 1 94 ? -15.820 -1.719 3.029 1.00 97.88 94 THR A CA 1
ATOM 709 C C . THR A 1 94 ? -15.375 -3.117 3.458 1.00 97.88 94 THR A C 1
ATOM 711 O O . THR A 1 94 ? -15.574 -4.069 2.702 1.00 97.88 94 THR A O 1
ATOM 714 N N . SER A 1 95 ? -14.861 -3.244 4.686 1.00 97.50 95 SER A N 1
ATOM 715 C CA . SER A 1 95 ? -14.484 -4.515 5.316 1.00 97.50 95 SER A CA 1
ATOM 716 C C . SER A 1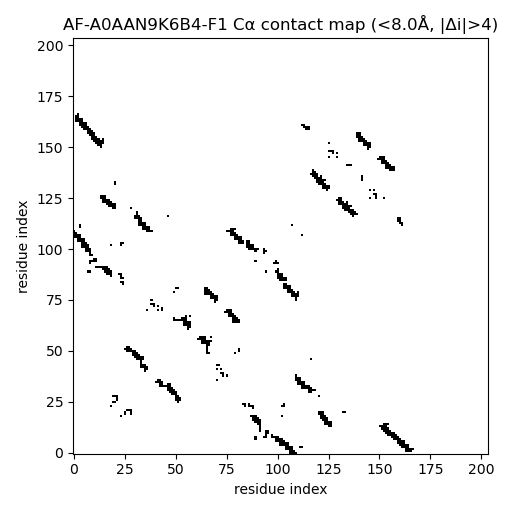 95 ? -15.670 -5.487 5.398 1.00 97.50 95 SER A C 1
ATOM 718 O O . SER A 1 95 ? -15.611 -6.576 4.830 1.00 97.50 95 SER A O 1
ATOM 720 N N . GLN A 1 96 ? -16.798 -5.066 5.980 1.00 97.50 96 GLN A N 1
ATOM 721 C CA . GLN A 1 96 ? -18.000 -5.896 6.149 1.00 97.50 96 GLN A CA 1
ATOM 722 C C . GLN A 1 96 ? -18.619 -6.347 4.821 1.00 97.50 96 GLN A C 1
ATOM 724 O O . GLN A 1 96 ? -19.183 -7.436 4.727 1.00 97.50 96 GLN A O 1
ATOM 729 N N . SER A 1 97 ? -18.505 -5.531 3.770 1.00 97.25 97 SER A N 1
ATOM 730 C CA . SER A 1 97 ? -18.957 -5.915 2.428 1.00 97.25 97 SER A CA 1
ATOM 731 C C . SER A 1 97 ? -17.990 -6.853 1.691 1.00 97.25 97 SER A C 1
ATOM 733 O O . SER A 1 97 ? -18.260 -7.222 0.546 1.00 97.25 97 SER A O 1
ATOM 735 N N . GLY A 1 98 ? -16.866 -7.232 2.315 1.00 94.06 98 GLY A N 1
ATOM 736 C CA . GLY A 1 98 ? -15.825 -8.077 1.727 1.00 94.06 98 GLY A CA 1
ATOM 737 C C . GLY A 1 98 ? -15.100 -7.417 0.554 1.00 94.06 98 GLY A C 1
ATOM 738 O O . GLY A 1 98 ? -14.495 -8.103 -0.272 1.00 94.06 98 GLY A O 1
ATOM 739 N N . LYS A 1 99 ? -15.201 -6.089 0.433 1.00 96.75 99 LYS A N 1
ATOM 740 C CA . LYS A 1 99 ? -14.576 -5.325 -0.644 1.00 96.75 99 LYS A CA 1
ATOM 741 C C . LYS A 1 99 ? -13.145 -4.963 -0.274 1.00 96.75 99 LYS A C 1
ATOM 743 O O . LYS A 1 99 ? -12.737 -4.980 0.887 1.00 96.75 99 LYS A O 1
ATOM 748 N N . PHE A 1 100 ? -12.385 -4.616 -1.303 1.00 97.50 100 PHE A N 1
ATOM 749 C CA . PHE A 1 100 ? -11.024 -4.135 -1.160 1.00 97.50 100 PHE A CA 1
ATOM 750 C C . PHE A 1 100 ? -10.997 -2.612 -1.283 1.00 97.50 100 PHE A C 1
ATOM 752 O O . PHE A 1 100 ? -11.675 -2.036 -2.140 1.00 97.50 100 PHE A O 1
ATOM 759 N N . SER A 1 101 ? -10.199 -1.965 -0.438 1.00 98.00 101 SER A N 1
ATOM 760 C CA . SER A 1 101 ? -9.921 -0.535 -0.520 1.00 98.00 101 SER A CA 1
ATOM 761 C C . SER A 1 101 ? -8.618 -0.286 -1.285 1.00 98.00 101 SER A C 1
ATOM 763 O O . SER A 1 101 ? -7.617 -0.946 -0.993 1.00 98.00 101 SER A O 1
ATOM 765 N N . PRO A 1 102 ? -8.584 0.642 -2.259 1.00 97.88 102 PRO A N 1
ATOM 766 C CA . PRO A 1 102 ? -7.351 0.999 -2.952 1.00 97.88 102 PRO A CA 1
ATOM 767 C C . PRO A 1 102 ? -6.389 1.734 -2.014 1.00 97.88 102 PRO A C 1
ATOM 769 O O . PRO A 1 102 ? -6.810 2.613 -1.271 1.00 97.88 102 PRO A O 1
ATOM 772 N N . MET A 1 103 ? -5.097 1.427 -2.095 1.00 97.06 103 MET A N 1
ATOM 773 C CA . MET A 1 103 ? -4.053 2.041 -1.265 1.00 97.06 103 MET A CA 1
ATOM 774 C C . MET A 1 103 ? -3.121 2.920 -2.094 1.00 97.06 103 MET A C 1
ATOM 776 O O . MET A 1 103 ? -3.022 4.118 -1.861 1.00 97.06 103 MET A O 1
ATOM 780 N N . MET A 1 104 ? -2.480 2.349 -3.113 1.00 97.75 104 MET A N 1
ATOM 781 C CA . MET A 1 104 ? -1.497 3.057 -3.930 1.00 97.75 104 MET A CA 1
ATOM 782 C C . MET A 1 104 ? -1.496 2.516 -5.354 1.00 97.75 104 MET A C 1
ATOM 784 O O . MET A 1 104 ? -1.648 1.313 -5.578 1.00 97.75 104 MET A O 1
ATOM 788 N N . LEU A 1 105 ? -1.307 3.406 -6.325 1.00 97.81 105 LEU A N 1
ATOM 789 C CA . LEU A 1 105 ? -1.169 3.038 -7.727 1.00 97.81 105 LEU A CA 1
ATOM 790 C C . LEU A 1 105 ? 0.312 3.035 -8.115 1.00 97.81 105 LEU A C 1
ATOM 792 O O . LEU A 1 105 ? 1.011 4.022 -7.912 1.00 97.81 105 LEU A O 1
ATOM 796 N N . PHE A 1 106 ? 0.774 1.952 -8.728 1.00 97.75 106 PHE A N 1
ATOM 797 C CA . PHE A 1 106 ? 2.152 1.791 -9.180 1.00 97.75 106 PHE A CA 1
ATOM 798 C C . PHE A 1 106 ? 2.213 1.739 -10.708 1.00 97.75 106 PHE A C 1
ATOM 800 O O . PHE A 1 106 ? 1.609 0.865 -11.323 1.00 97.75 106 PHE A O 1
ATOM 807 N N . ASP A 1 107 ? 2.966 2.645 -11.327 1.00 96.69 107 ASP A N 1
ATOM 808 C CA . ASP A 1 107 ? 3.398 2.546 -12.723 1.00 96.69 107 ASP A CA 1
ATOM 809 C C . ASP A 1 107 ? 4.642 1.663 -12.797 1.00 96.69 107 ASP A C 1
ATOM 811 O O . ASP A 1 107 ? 5.724 2.028 -12.325 1.00 96.69 107 ASP A O 1
ATOM 815 N N . CYS A 1 108 ? 4.486 0.475 -13.374 1.00 96.31 108 CYS A N 1
ATOM 816 C CA . CYS A 1 108 ? 5.563 -0.495 -13.473 1.00 96.31 108 CYS A CA 1
ATOM 817 C C . CYS A 1 108 ? 6.039 -0.656 -14.921 1.00 96.31 108 CYS A C 1
ATOM 819 O O . CYS A 1 108 ? 5.266 -0.796 -15.884 1.00 96.31 108 CYS A O 1
ATOM 821 N N . ARG A 1 109 ? 7.366 -0.695 -15.087 1.00 95.50 109 ARG A N 1
ATOM 822 C CA . ARG A 1 109 ? 8.025 -1.011 -16.360 1.00 95.50 109 ARG A CA 1
ATOM 823 C C . ARG A 1 109 ? 8.965 -2.190 -16.170 1.00 95.50 109 ARG A C 1
ATOM 825 O O . ARG A 1 109 ? 9.956 -2.093 -15.460 1.00 95.50 109 ARG A O 1
ATOM 832 N N . GLY A 1 110 ? 8.679 -3.299 -16.849 1.00 95.00 110 GLY A N 1
ATOM 833 C CA . GLY A 1 110 ? 9.525 -4.498 -16.816 1.00 95.00 110 GLY A CA 1
ATOM 834 C C . GLY A 1 110 ? 9.310 -5.409 -15.604 1.00 95.00 110 GLY A C 1
ATOM 835 O O . GLY A 1 110 ? 9.803 -6.536 -15.636 1.00 95.00 110 GLY A O 1
ATOM 836 N N . TYR A 1 111 ? 8.532 -4.966 -14.615 1.00 97.06 111 TYR A N 1
ATOM 837 C CA . TYR A 1 111 ? 8.087 -5.767 -13.479 1.00 97.06 111 TYR A CA 1
ATOM 838 C C . TYR A 1 111 ? 6.571 -5.749 -13.322 1.00 97.06 111 TYR A C 1
ATOM 840 O O . TYR A 1 111 ? 5.899 -4.825 -13.779 1.00 97.06 111 TYR A O 1
ATOM 848 N N . GLU A 1 112 ? 6.083 -6.779 -12.651 1.00 97.56 112 GLU A N 1
ATOM 849 C CA . GLU A 1 112 ? 4.730 -6.934 -12.138 1.00 97.56 112 GLU A CA 1
ATOM 850 C C . GLU A 1 112 ? 4.846 -7.119 -10.614 1.00 97.56 112 GLU A C 1
ATOM 852 O O . GLU A 1 112 ? 5.561 -8.031 -10.186 1.00 97.56 112 GLU A O 1
ATOM 857 N N . PRO A 1 113 ? 4.247 -6.241 -9.792 1.00 97.88 113 PRO A N 1
ATOM 858 C CA . PRO A 1 113 ? 4.235 -6.415 -8.348 1.00 97.88 113 PRO A CA 1
ATOM 859 C C . PRO A 1 113 ? 3.315 -7.571 -7.960 1.00 97.88 113 PRO A C 1
ATOM 861 O O . PRO A 1 113 ? 2.226 -7.730 -8.508 1.00 97.88 113 PRO A O 1
ATOM 864 N N . VAL A 1 114 ? 3.783 -8.388 -7.025 1.00 96.69 114 VAL A N 1
ATOM 865 C CA . VAL A 1 114 ? 3.100 -9.572 -6.498 1.00 96.69 114 VAL A CA 1
ATOM 866 C C . VAL A 1 114 ? 3.373 -9.677 -4.998 1.00 96.69 114 VAL A C 1
ATOM 868 O O . VAL A 1 114 ? 4.362 -9.130 -4.523 1.00 96.69 114 VAL A O 1
ATOM 871 N N . ASP A 1 115 ? 2.515 -10.376 -4.257 1.00 95.88 115 ASP A N 1
ATOM 872 C CA . ASP A 1 115 ? 2.689 -10.675 -2.827 1.00 95.88 115 ASP A CA 1
ATOM 873 C C . ASP A 1 115 ? 3.065 -9.449 -1.975 1.00 95.88 115 ASP A C 1
ATOM 875 O O . ASP A 1 115 ? 4.224 -9.255 -1.597 1.00 95.88 115 ASP A O 1
ATOM 879 N N . PHE A 1 116 ? 2.081 -8.594 -1.690 1.00 98.06 116 PHE A N 1
ATOM 880 C CA . PHE A 1 116 ? 2.262 -7.497 -0.741 1.00 98.06 116 PHE A CA 1
ATOM 881 C C . PHE A 1 116 ? 2.456 -8.033 0.679 1.00 98.06 116 PHE A C 1
ATOM 883 O O . PHE A 1 116 ? 1.782 -8.979 1.090 1.00 98.06 116 PHE A O 1
ATOM 890 N N . VAL A 1 117 ? 3.362 -7.404 1.422 1.00 97.31 117 VAL A N 1
ATOM 891 C CA . VAL A 1 117 ? 3.698 -7.770 2.794 1.00 97.31 117 VAL A CA 1
ATOM 892 C C . VAL A 1 117 ? 3.272 -6.642 3.720 1.00 97.31 117 VAL A C 1
ATOM 894 O O . VAL A 1 117 ? 3.761 -5.516 3.619 1.00 97.31 117 VAL A O 1
ATOM 897 N N . PHE A 1 118 ? 2.350 -6.962 4.625 1.00 97.88 118 PHE A N 1
ATOM 898 C CA . PHE A 1 118 ? 1.985 -6.071 5.715 1.00 97.88 118 PHE A CA 1
ATOM 899 C C . PHE A 1 118 ? 3.148 -5.964 6.710 1.00 97.88 118 PHE A C 1
ATOM 901 O O . PHE A 1 118 ? 3.884 -6.920 6.938 1.00 97.88 118 PHE A O 1
ATOM 908 N N . GLY A 1 119 ? 3.325 -4.778 7.277 1.00 96.31 119 GLY A N 1
ATOM 909 C CA . GLY A 1 119 ? 4.387 -4.465 8.227 1.00 96.31 119 GLY A CA 1
ATOM 910 C C . GLY A 1 119 ? 3.914 -3.426 9.235 1.00 96.31 119 GLY A C 1
ATOM 911 O O . GLY A 1 119 ? 2.723 -3.347 9.527 1.00 96.31 119 GLY A O 1
ATOM 912 N N . THR A 1 120 ? 4.831 -2.602 9.723 1.00 97.12 120 THR A N 1
ATOM 913 C CA . THR A 1 120 ? 4.546 -1.516 10.668 1.00 97.12 120 THR A CA 1
ATOM 914 C C . THR A 1 120 ? 4.118 -0.223 9.969 1.00 97.12 120 THR A C 1
ATOM 916 O O . THR A 1 120 ? 4.182 -0.103 8.744 1.00 97.12 120 THR A O 1
ATOM 919 N N . GLY A 1 121 ? 3.705 0.773 10.758 1.00 96.62 121 GLY A N 1
ATOM 920 C CA . GLY A 1 121 ? 3.432 2.129 10.266 1.00 96.62 121 GLY A CA 1
ATOM 921 C C . GLY A 1 121 ? 1.995 2.346 9.799 1.00 96.62 121 GLY A C 1
ATOM 922 O O . GLY A 1 121 ? 1.739 3.244 8.995 1.00 96.62 121 GLY A O 1
ATOM 923 N N . TRP A 1 122 ? 1.064 1.531 10.289 1.00 98.38 122 TRP A N 1
ATOM 924 C CA . TRP A 1 122 ? -0.366 1.708 10.065 1.00 98.38 122 TRP A CA 1
ATOM 925 C C . TRP A 1 122 ? -0.999 2.506 11.196 1.00 98.38 122 TRP A C 1
ATOM 927 O O . TRP A 1 122 ? -0.495 2.546 12.319 1.00 98.38 122 TRP A O 1
ATOM 937 N N . LYS A 1 123 ? -2.152 3.093 10.903 1.00 98.38 123 LYS A N 1
ATOM 938 C CA . LYS A 1 123 ? -3.075 3.599 11.909 1.00 98.38 123 LYS A CA 1
ATOM 939 C C . LYS A 1 123 ? -4.482 3.113 11.617 1.00 98.38 123 LYS A C 1
ATOM 941 O O . LYS A 1 123 ? -4.834 2.840 10.469 1.00 98.38 123 LYS A O 1
ATOM 946 N N . VAL A 1 124 ? -5.285 3.050 12.662 1.00 98.69 124 VAL A N 1
ATOM 947 C CA . VAL A 1 124 ? -6.696 2.683 12.590 1.00 98.69 124 VAL A CA 1
ATOM 948 C C . VAL A 1 124 ? -7.458 3.427 13.684 1.00 98.69 124 VAL A C 1
ATOM 950 O O . VAL A 1 124 ? -6.872 3.877 14.669 1.00 98.69 124 VAL A O 1
ATOM 953 N N . GLU A 1 125 ? -8.758 3.596 13.504 1.00 98.56 125 GLU A N 1
ATOM 954 C CA . GLU A 1 125 ? -9.624 4.319 14.432 1.00 98.56 125 GLU A CA 1
ATOM 955 C C . GLU A 1 125 ? -10.731 3.391 14.934 1.00 98.56 125 GLU A C 1
ATOM 957 O O . GLU A 1 125 ? -11.295 2.632 14.147 1.00 98.56 125 GL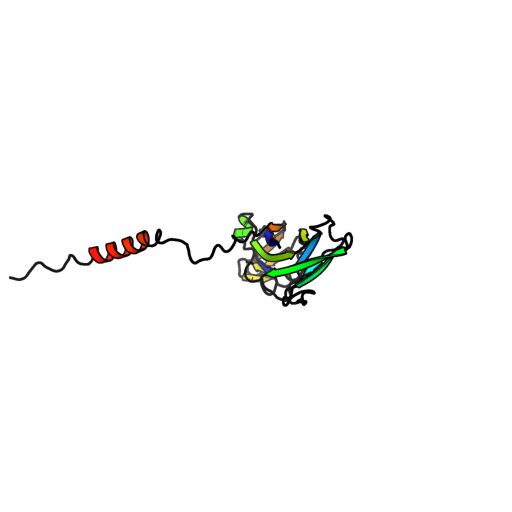U A O 1
ATOM 962 N N . SER A 1 126 ? -11.059 3.434 16.223 1.00 98.50 126 SER A N 1
ATOM 963 C CA . SER A 1 126 ? -12.257 2.768 16.731 1.00 98.50 126 SER A CA 1
ATOM 964 C C . SER A 1 126 ? -13.524 3.472 16.264 1.00 98.50 126 SER A C 1
ATOM 966 O O . SER A 1 126 ? -13.503 4.632 15.851 1.00 98.50 126 SER A O 1
ATOM 968 N N . LEU A 1 127 ? -14.667 2.798 16.369 1.00 97.88 127 LEU A N 1
ATOM 969 C CA . LEU A 1 127 ? -15.955 3.432 16.063 1.00 97.88 127 LEU A CA 1
ATOM 970 C C . LEU A 1 127 ? -16.288 4.603 16.998 1.00 97.88 127 LEU A C 1
ATOM 972 O O . LEU A 1 127 ? -17.024 5.505 16.605 1.00 97.88 127 LEU A O 1
ATOM 976 N N . GLU A 1 128 ? -15.693 4.627 18.191 1.00 97.69 128 GLU A N 1
ATOM 977 C CA . GLU A 1 128 ? -15.826 5.721 19.152 1.00 97.69 128 GLU A CA 1
ATOM 978 C C . GLU A 1 128 ? -14.772 6.826 18.957 1.00 97.69 128 GLU A C 1
ATOM 980 O O . GLU A 1 128 ? -14.801 7.850 19.646 1.00 97.69 128 GLU A O 1
ATOM 985 N N . GLY A 1 129 ? -13.850 6.675 18.003 1.00 96.81 129 GLY A N 1
ATOM 986 C CA . GLY A 1 129 ? -12.858 7.690 17.641 1.00 96.81 129 GLY A CA 1
ATOM 987 C C . GLY A 1 129 ? -11.526 7.600 18.391 1.00 96.81 129 GLY A C 1
ATOM 988 O O . GLY A 1 129 ? -10.727 8.540 18.339 1.00 96.81 129 GLY A O 1
ATOM 989 N N . THR A 1 130 ? -11.268 6.500 19.104 1.00 98.19 130 THR A N 1
ATOM 990 C CA . THR A 1 130 ? -9.942 6.208 19.667 1.00 98.19 130 THR A CA 1
ATOM 991 C C . THR A 1 130 ? -8.990 5.862 18.528 1.00 98.19 130 THR A C 1
ATOM 993 O O . THR A 1 130 ? -9.290 5.012 17.695 1.00 98.19 130 THR A O 1
ATOM 996 N N . LYS A 1 131 ? -7.836 6.529 18.462 1.00 98.19 131 LYS A N 1
ATOM 997 C CA . LYS A 1 131 ? -6.845 6.304 17.403 1.00 98.19 131 LYS A CA 1
ATOM 998 C C . LYS A 1 131 ? -5.744 5.381 17.893 1.00 98.19 131 LYS A C 1
ATOM 1000 O O . LYS A 1 131 ? -5.105 5.671 18.901 1.00 98.19 131 LYS A O 1
ATOM 1005 N N . PHE A 1 132 ? -5.492 4.330 17.129 1.00 98.25 132 PHE A N 1
ATOM 1006 C CA . PHE A 1 132 ? -4.361 3.437 17.313 1.00 98.25 132 PHE A CA 1
ATOM 1007 C C . PHE A 1 132 ? -3.318 3.774 16.252 1.00 98.25 132 PHE A C 1
ATOM 1009 O O . PHE A 1 132 ? -3.594 3.726 15.053 1.00 98.25 132 PHE A O 1
ATOM 1016 N N . GLU A 1 133 ? -2.133 4.165 16.702 1.00 97.88 133 GLU A N 1
ATOM 1017 C CA . GLU A 1 133 ? -1.028 4.618 15.860 1.00 97.88 133 GLU A CA 1
ATOM 1018 C C . GLU A 1 133 ? 0.126 3.617 15.889 1.00 97.88 133 GLU A C 1
ATOM 1020 O O . GLU A 1 133 ? 0.293 2.885 16.862 1.00 97.88 133 GLU A O 1
ATOM 1025 N N . ASN A 1 134 ? 0.963 3.629 14.848 1.00 96.69 134 ASN A N 1
ATOM 1026 C CA . ASN A 1 134 ? 2.112 2.727 14.705 1.00 96.69 134 ASN A CA 1
ATOM 1027 C C . ASN A 1 134 ? 1.739 1.240 14.826 1.00 96.69 134 ASN A C 1
ATOM 1029 O O . ASN A 1 134 ? 2.526 0.434 15.322 1.00 96.69 134 ASN A O 1
ATOM 1033 N N . VAL A 1 135 ? 0.548 0.881 14.348 1.00 98.06 135 VAL A N 1
ATOM 1034 C CA . VAL A 1 135 ? 0.056 -0.495 14.326 1.00 98.06 135 VAL A CA 1
ATOM 1035 C C . VAL A 1 135 ? 0.993 -1.355 13.474 1.00 98.06 135 VAL A C 1
ATOM 1037 O O . VAL A 1 135 ? 1.358 -0.986 12.349 1.00 98.06 135 VAL A O 1
ATOM 1040 N N . ASP A 1 136 ? 1.391 -2.496 14.034 1.00 97.94 136 ASP A N 1
ATOM 1041 C CA . ASP A 1 136 ? 2.166 -3.531 13.357 1.00 97.94 136 ASP A CA 1
ATOM 1042 C C . ASP A 1 136 ? 1.234 -4.628 12.847 1.00 97.94 136 ASP A C 1
ATOM 1044 O O . ASP A 1 136 ? 0.552 -5.283 13.628 1.00 97.94 136 ASP A O 1
ATOM 1048 N N . LEU A 1 137 ? 1.215 -4.819 11.529 1.00 98.19 137 LEU A N 1
ATOM 1049 C CA . LEU A 1 137 ? 0.427 -5.843 10.847 1.00 98.19 137 LEU A CA 1
ATOM 1050 C C . LEU A 1 137 ? 1.306 -6.952 10.252 1.00 98.19 137 LEU A C 1
ATOM 1052 O O . LEU A 1 137 ? 0.834 -7.731 9.424 1.00 98.19 137 LEU A O 1
ATOM 1056 N N . SER A 1 138 ? 2.579 -7.043 10.648 1.00 96.81 138 SER A N 1
ATOM 1057 C CA . SER A 1 138 ? 3.517 -8.057 10.143 1.00 96.81 138 SER A CA 1
ATOM 1058 C C . SER A 1 138 ? 3.121 -9.500 10.474 1.00 96.81 138 SER A C 1
ATOM 1060 O O . SER A 1 138 ? 3.453 -10.416 9.722 1.00 96.81 138 SER A O 1
ATOM 1062 N N . SER A 1 139 ? 2.371 -9.711 11.559 1.00 96.44 139 SER A N 1
ATOM 1063 C CA . SER A 1 139 ? 1.776 -11.002 11.935 1.00 96.44 139 SER A CA 1
ATOM 1064 C C . SER A 1 139 ? 0.468 -11.313 11.195 1.00 96.44 139 SER A C 1
ATOM 1066 O O . SER A 1 139 ? -0.001 -12.447 11.249 1.00 96.44 139 SER A O 1
ATOM 1068 N N . GLY A 1 140 ? -0.118 -10.326 10.509 1.00 95.88 140 GLY A N 1
ATOM 1069 C CA . GLY A 1 140 ? -1.433 -10.421 9.874 1.00 95.88 140 GLY A CA 1
ATOM 1070 C C . GLY A 1 140 ? -2.617 -10.049 10.775 1.00 95.88 140 GLY A C 1
ATOM 1071 O O . GLY A 1 140 ? -3.749 -10.038 10.288 1.00 95.88 140 GLY A O 1
ATOM 1072 N N . GLU A 1 141 ? -2.376 -9.727 12.050 1.00 97.06 141 GLU A N 1
ATOM 1073 C CA . GLU A 1 141 ? -3.419 -9.444 13.041 1.00 97.06 141 GLU A CA 1
ATOM 1074 C C . GLU A 1 141 ? -3.011 -8.316 13.998 1.00 97.06 141 GLU A C 1
ATOM 1076 O O . GLU A 1 141 ? -1.831 -8.116 14.281 1.00 97.06 141 GLU A O 1
ATOM 1081 N N . PHE A 1 142 ? -4.004 -7.609 14.530 1.00 98.38 142 PHE A N 1
ATOM 1082 C CA . PHE A 1 142 ? -3.854 -6.619 15.597 1.00 98.38 142 PHE A CA 1
ATOM 1083 C C . PHE A 1 142 ? -5.048 -6.735 16.539 1.00 98.38 142 PHE A C 1
ATOM 1085 O O . PHE A 1 142 ? -6.175 -6.839 16.064 1.00 98.38 142 PHE A O 1
ATOM 1092 N N . ALA A 1 143 ? -4.820 -6.703 17.848 1.00 98.06 143 ALA A N 1
ATOM 1093 C CA . ALA A 1 143 ? -5.883 -6.737 18.844 1.00 98.06 143 ALA A CA 1
ATOM 1094 C C . ALA A 1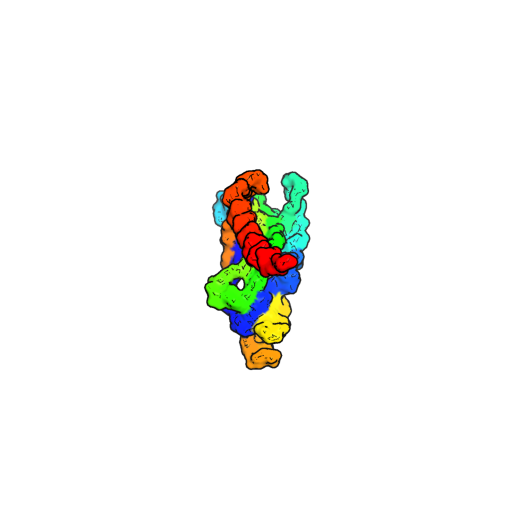 143 ? -5.521 -5.835 20.024 1.00 98.06 143 ALA A C 1
ATOM 1096 O O . ALA A 1 143 ? -4.420 -5.935 20.559 1.00 98.06 143 ALA A O 1
ATOM 1097 N N . GLU A 1 144 ? -6.456 -4.982 20.422 1.00 98.25 144 GLU A N 1
ATOM 1098 C CA . GLU A 1 144 ? -6.336 -4.060 21.553 1.00 98.25 144 GLU A CA 1
ATOM 1099 C C . GLU A 1 144 ? -7.703 -3.900 22.235 1.00 98.25 144 GLU A C 1
ATOM 1101 O O . GLU A 1 144 ? -8.702 -4.493 21.816 1.00 98.25 144 GLU A O 1
ATOM 1106 N N . TYR A 1 145 ? -7.762 -3.099 23.296 1.00 98.19 145 TYR A N 1
ATOM 1107 C CA . TYR A 1 145 ? -9.012 -2.729 23.956 1.00 98.19 145 TYR A CA 1
ATOM 1108 C C . TYR A 1 145 ? -9.273 -1.227 23.819 1.00 98.19 145 TYR A C 1
ATOM 1110 O O . TYR A 1 145 ? -8.404 -0.409 24.123 1.00 98.19 145 TYR A O 1
ATOM 1118 N N . ASP A 1 146 ? -10.468 -0.850 23.357 1.00 98.12 146 ASP A N 1
ATOM 1119 C CA . ASP A 1 146 ? -10.890 0.548 23.328 1.00 98.12 146 ASP A CA 1
ATOM 1120 C C . ASP A 1 146 ? -11.598 0.906 24.635 1.00 98.12 146 ASP A C 1
ATOM 1122 O O . ASP A 1 146 ? -12.772 0.594 24.828 1.00 98.12 146 ASP A O 1
ATOM 1126 N N . GLU A 1 147 ? -10.892 1.614 25.516 1.00 97.38 147 GLU A N 1
ATOM 1127 C CA . GLU A 1 147 ? -11.437 2.105 26.788 1.00 97.38 147 GLU A CA 1
ATOM 1128 C C . GLU A 1 147 ? -12.640 3.035 26.598 1.00 97.38 147 GLU A C 1
ATOM 1130 O O . GLU A 1 147 ? -13.525 3.085 27.446 1.00 97.38 147 GLU A O 1
ATOM 1135 N N . LYS A 1 148 ? -12.697 3.783 25.489 1.00 96.44 148 LYS A N 1
ATOM 1136 C CA . LYS A 1 148 ? -13.801 4.715 25.240 1.00 96.44 148 LYS A CA 1
ATOM 1137 C C . LYS A 1 148 ? -15.074 3.981 24.822 1.00 96.44 148 LYS A C 1
ATOM 1139 O O . LYS A 1 148 ? -16.162 4.387 25.221 1.00 96.44 148 LYS A O 1
ATOM 1144 N N . GLY A 1 149 ? -14.929 2.939 24.009 1.00 95.94 149 GLY A N 1
ATOM 1145 C CA . GLY A 1 149 ? -16.032 2.091 23.559 1.00 95.94 149 GLY A CA 1
ATOM 1146 C C . GLY A 1 149 ? -16.323 0.898 24.456 1.00 95.94 149 GLY A C 1
ATOM 1147 O O . GLY A 1 149 ? -17.259 0.160 24.162 1.00 95.94 149 GLY A O 1
ATOM 1148 N N . GLU A 1 150 ? -15.525 0.693 25.507 1.00 97.69 150 GLU A N 1
ATOM 1149 C CA . GLU A 1 150 ? -15.609 -0.442 26.431 1.00 97.69 150 GLU A CA 1
ATOM 1150 C C . GLU A 1 150 ? -15.710 -1.794 25.693 1.00 97.69 150 GLU A C 1
ATOM 1152 O O . GLU A 1 150 ? -16.505 -2.669 26.044 1.00 97.69 150 GLU A O 1
ATOM 1157 N N . CYS A 1 151 ? -14.925 -1.960 24.623 1.00 97.69 151 CYS A N 1
ATOM 1158 C CA . CYS A 1 151 ? -14.975 -3.147 23.771 1.00 97.69 151 CYS A CA 1
ATOM 1159 C C . CYS A 1 151 ? -13.597 -3.530 23.203 1.00 97.69 151 CYS A C 1
ATOM 1161 O O . CYS A 1 151 ? -12.726 -2.672 23.030 1.00 97.69 151 CYS A O 1
ATOM 1163 N N . PRO A 1 152 ? -13.375 -4.823 22.893 1.00 98.19 152 PRO A N 1
ATOM 1164 C CA . PRO A 1 152 ? -12.190 -5.238 22.157 1.00 98.19 152 PRO A CA 1
ATOM 1165 C C . PRO A 1 152 ? -12.239 -4.702 20.723 1.00 98.19 152 PRO A C 1
ATOM 1167 O O . PRO A 1 152 ? -13.302 -4.629 20.101 1.00 98.19 152 PRO A O 1
ATOM 1170 N N . VAL A 1 153 ? -11.070 -4.372 20.190 1.00 98.56 153 VAL A N 1
ATOM 1171 C CA . VAL A 1 153 ? -10.874 -3.985 18.794 1.00 98.56 153 VAL A CA 1
ATOM 1172 C C . VAL A 1 153 ? -9.924 -4.968 18.127 1.00 98.56 153 VAL A C 1
ATOM 1174 O O . VAL A 1 153 ? -8.950 -5.404 18.743 1.00 98.56 153 VAL A O 1
ATOM 1177 N N . MET A 1 154 ? -10.192 -5.328 16.871 1.00 98.56 154 MET A N 1
ATOM 1178 C CA . MET A 1 154 ? -9.375 -6.321 16.173 1.00 98.56 154 MET A CA 1
ATOM 1179 C C . MET A 1 154 ? -9.290 -6.076 14.666 1.00 98.56 154 MET A C 1
ATOM 1181 O O . MET A 1 154 ? -10.274 -5.730 14.013 1.00 98.56 154 MET A O 1
ATOM 1185 N N . ILE A 1 155 ? -8.101 -6.309 14.114 1.00 98.69 155 ILE A N 1
ATOM 1186 C CA . ILE A 1 155 ? -7.836 -6.468 12.684 1.00 98.69 155 ILE A CA 1
ATOM 1187 C C . ILE A 1 155 ? -7.408 -7.916 12.466 1.00 98.69 155 ILE A C 1
ATOM 1189 O O . ILE A 1 155 ? -6.490 -8.391 13.130 1.00 98.69 155 ILE A O 1
ATOM 1193 N N . SER A 1 156 ? -8.039 -8.608 11.523 1.00 98.25 156 SER A N 1
ATOM 1194 C CA . SER A 1 156 ? -7.656 -9.974 11.145 1.00 98.25 156 SER A CA 1
ATOM 1195 C C . SER A 1 156 ? -7.939 -10.251 9.667 1.00 98.25 156 SER A C 1
ATOM 1197 O O . SER A 1 156 ? -8.452 -9.390 8.947 1.00 98.25 156 SER A O 1
ATOM 1199 N N . ASN A 1 157 ? -7.578 -11.446 9.184 1.00 97.62 157 ASN A N 1
ATOM 1200 C CA . ASN A 1 157 ? -7.856 -11.908 7.815 1.00 97.62 157 ASN A CA 1
ATOM 1201 C C . ASN A 1 157 ? -7.404 -10.921 6.720 1.00 97.62 157 ASN A C 1
ATOM 1203 O O . ASN A 1 157 ? -8.080 -10.734 5.695 1.00 97.62 157 ASN A O 1
ATOM 1207 N N . LEU A 1 158 ? -6.249 -10.285 6.947 1.00 98.00 158 LEU A N 1
ATOM 1208 C CA . LEU A 1 158 ? -5.664 -9.322 6.026 1.00 98.00 158 LEU A CA 1
ATOM 1209 C C . LEU A 1 158 ? -5.351 -9.961 4.674 1.00 98.00 158 LEU A C 1
ATOM 1211 O O . LEU A 1 158 ? -4.781 -11.047 4.563 1.00 98.00 158 LEU A O 1
ATOM 1215 N N . ARG A 1 159 ? -5.734 -9.249 3.621 1.00 97.50 159 ARG A N 1
ATOM 1216 C CA . ARG A 1 159 ? -5.594 -9.652 2.225 1.00 97.50 159 ARG A CA 1
ATOM 1217 C C . ARG A 1 159 ? -5.150 -8.453 1.413 1.00 97.50 159 ARG A C 1
ATOM 1219 O O . ARG A 1 159 ? -5.614 -7.339 1.633 1.00 97.50 159 ARG A O 1
ATOM 1226 N N . ALA A 1 160 ? -4.296 -8.697 0.433 1.00 98.06 160 ALA A N 1
ATOM 1227 C CA . ALA A 1 160 ? -3.846 -7.679 -0.498 1.00 98.06 160 ALA A CA 1
ATOM 1228 C C . ALA A 1 160 ? -3.796 -8.241 -1.916 1.00 98.06 160 ALA A C 1
ATOM 1230 O O . ALA A 1 160 ? -3.419 -9.396 -2.123 1.00 98.06 160 ALA A O 1
ATOM 1231 N N . THR A 1 161 ? -4.170 -7.423 -2.894 1.00 97.94 161 THR A N 1
ATOM 1232 C CA . THR A 1 161 ? -4.108 -7.775 -4.315 1.00 97.94 161 THR A CA 1
ATOM 1233 C C . THR A 1 161 ? -3.542 -6.621 -5.131 1.00 97.94 161 THR A C 1
ATOM 1235 O O . THR A 1 161 ? -3.639 -5.453 -4.750 1.00 97.94 161 THR A O 1
ATOM 1238 N N . PHE A 1 162 ? -2.958 -6.961 -6.280 1.00 97.88 162 PHE A N 1
ATOM 1239 C CA . PHE A 1 162 ? -2.549 -5.997 -7.293 1.00 97.88 162 PHE A CA 1
ATOM 1240 C C . PHE A 1 162 ? -3.449 -6.135 -8.518 1.00 97.88 162 PHE A C 1
ATOM 1242 O O . PHE A 1 162 ? -3.334 -7.094 -9.280 1.00 97.88 162 PHE A O 1
ATOM 1249 N N . ASP A 1 163 ? -4.324 -5.156 -8.730 1.00 95.56 163 ASP A N 1
ATOM 1250 C CA . ASP A 1 163 ? -5.231 -5.138 -9.873 1.00 95.56 163 ASP A CA 1
ATOM 1251 C C . ASP A 1 163 ? -4.666 -4.287 -11.009 1.00 95.56 163 ASP A C 1
ATOM 1253 O O . ASP A 1 163 ? -4.228 -3.150 -10.813 1.00 95.56 163 ASP A O 1
ATOM 1257 N N . VAL A 1 164 ? -4.711 -4.802 -12.238 1.00 95.25 164 VAL A N 1
ATOM 1258 C CA . VAL A 1 164 ? -4.274 -4.039 -13.413 1.00 95.25 164 VAL A CA 1
ATOM 1259 C C . VAL A 1 164 ? -5.233 -2.871 -13.654 1.00 95.25 164 VAL A C 1
ATOM 1261 O O . VAL A 1 164 ? -6.350 -3.037 -14.147 1.00 95.25 164 VAL A O 1
ATOM 1264 N N . SER A 1 165 ? -4.762 -1.658 -13.383 1.00 88.94 165 SER A N 1
ATOM 1265 C CA . SER A 1 165 ? -5.478 -0.419 -13.654 1.00 88.94 165 SER A CA 1
ATOM 1266 C C . SER A 1 165 ? -5.285 -0.027 -15.113 1.00 88.94 165 SER A C 1
ATOM 1268 O O . SER A 1 165 ? -4.328 0.645 -15.509 1.00 88.94 165 SER A O 1
ATOM 1270 N N . ARG A 1 166 ? -6.221 -0.451 -15.962 1.00 79.19 166 ARG A N 1
ATOM 1271 C CA . ARG A 1 166 ? -6.304 0.080 -17.321 1.00 79.19 166 ARG A CA 1
ATOM 1272 C C . ARG A 1 166 ? -6.834 1.500 -17.212 1.00 79.19 166 ARG A C 1
ATOM 1274 O O . ARG A 1 166 ? -8.022 1.702 -16.977 1.00 79.19 166 ARG A O 1
ATOM 1281 N N . HIS A 1 167 ? -5.969 2.493 -17.404 1.00 52.94 167 HIS A N 1
ATOM 1282 C CA . HIS A 1 167 ? -6.485 3.796 -17.797 1.00 52.94 167 HIS A CA 1
ATOM 1283 C C . HIS A 1 167 ? -7.289 3.562 -19.081 1.00 52.94 167 HIS A C 1
ATOM 1285 O O . HIS A 1 167 ? -6.740 2.966 -20.017 1.00 52.94 167 HIS A O 1
ATOM 1291 N N . PRO A 1 168 ? -8.563 3.987 -19.175 1.00 38.44 168 PRO A N 1
ATOM 1292 C CA . PRO A 1 168 ? -9.111 4.217 -20.495 1.00 38.44 168 PRO A CA 1
ATOM 1293 C C . PRO A 1 168 ? -8.109 5.158 -21.157 1.00 38.44 168 PRO A C 1
ATOM 1295 O O . PRO A 1 168 ? -7.773 6.199 -20.585 1.00 38.44 168 PRO A O 1
ATOM 1298 N N . HIS A 1 169 ? -7.548 4.746 -22.297 1.00 36.62 169 HIS A N 1
ATOM 1299 C CA . HIS A 1 169 ? -6.785 5.657 -23.133 1.00 36.62 169 HIS A CA 1
ATOM 1300 C C . HIS A 1 169 ? -7.540 6.982 -23.131 1.00 36.62 169 HIS A C 1
ATOM 1302 O O . HIS A 1 169 ? -8.757 6.987 -23.337 1.00 36.62 169 HIS A O 1
ATOM 1308 N N . HIS A 1 170 ? -6.838 8.076 -22.839 1.00 41.00 170 HIS A N 1
ATOM 1309 C CA . HIS A 1 170 ? -7.326 9.413 -23.117 1.00 41.00 170 HIS A CA 1
ATOM 1310 C C . HIS A 1 170 ? -7.645 9.469 -24.620 1.00 41.00 170 HIS A C 1
ATOM 1312 O O . HIS A 1 170 ? -6.847 9.924 -25.433 1.00 41.00 170 HIS A O 1
ATOM 1318 N N . HIS A 1 171 ? -8.821 8.987 -25.019 1.00 37.56 171 HIS A N 1
ATOM 1319 C CA . HIS A 1 171 ? -9.502 9.539 -26.160 1.00 37.56 171 HIS A CA 1
ATOM 1320 C C . HIS A 1 171 ? -9.789 10.965 -25.739 1.00 37.56 171 HIS A C 1
ATOM 1322 O O . HIS A 1 171 ? -10.554 11.210 -24.806 1.00 37.56 171 HIS A O 1
ATOM 1328 N N . ASN A 1 172 ? -9.035 11.860 -26.371 1.00 34.34 172 ASN A N 1
ATOM 1329 C CA . ASN A 1 172 ? -9.207 13.294 -26.394 1.00 34.34 172 ASN A CA 1
ATOM 1330 C C . ASN A 1 172 ? -10.579 13.719 -25.840 1.00 34.34 172 ASN A C 1
ATOM 1332 O O . ASN A 1 172 ? -11.622 13.457 -26.448 1.00 34.34 172 ASN A O 1
ATOM 1336 N N . ARG A 1 173 ? -10.574 14.357 -24.667 1.00 40.81 173 ARG A N 1
ATOM 1337 C CA . ARG A 1 173 ? -11.769 14.785 -23.928 1.00 40.81 173 ARG A CA 1
ATOM 1338 C C . ARG A 1 173 ? -12.421 16.025 -24.567 1.00 40.81 173 ARG A C 1
ATOM 1340 O O . ARG A 1 173 ? -13.001 16.840 -23.865 1.00 40.81 173 ARG A O 1
ATOM 1347 N N . GLU A 1 174 ? -12.352 16.138 -25.894 1.00 42.41 174 GLU A N 1
ATOM 1348 C CA . GLU A 1 174 ? -12.990 17.176 -26.716 1.00 42.41 174 GLU A CA 1
ATOM 1349 C C . GLU A 1 174 ? -14.083 16.641 -27.652 1.00 42.41 174 GLU A C 1
ATOM 1351 O O . GLU A 1 174 ? -14.722 17.418 -28.356 1.00 42.41 174 GLU A O 1
ATOM 1356 N N . LYS A 1 175 ? -14.374 15.333 -27.672 1.00 43.34 175 LYS A N 1
ATOM 1357 C CA . LYS A 1 175 ? -15.487 14.806 -28.485 1.00 43.34 175 LYS A CA 1
ATOM 1358 C C . LYS A 1 175 ? -16.354 13.800 -27.736 1.00 43.34 175 LYS A C 1
ATOM 1360 O O . LYS A 1 175 ? -16.536 12.670 -28.175 1.00 43.34 175 LYS A O 1
ATOM 1365 N N . LEU A 1 176 ? -16.969 14.231 -26.633 1.00 38.47 176 LEU A N 1
ATOM 1366 C CA . LEU A 1 176 ? -18.181 13.590 -26.115 1.00 38.47 176 LEU A CA 1
ATOM 1367 C C . LEU A 1 176 ? -19.372 14.568 -26.124 1.00 38.47 176 LEU A C 1
ATOM 1369 O O . LEU A 1 176 ? -19.684 15.207 -25.131 1.00 38.47 176 LEU A O 1
ATOM 1373 N N . ARG A 1 177 ? -20.036 14.558 -27.294 1.00 40.94 177 ARG A N 1
ATOM 1374 C CA . ARG A 1 177 ? -21.488 14.645 -27.587 1.00 40.94 177 ARG A CA 1
ATOM 1375 C C . ARG A 1 177 ? -22.255 15.965 -27.352 1.00 40.94 177 ARG A C 1
ATOM 1377 O O . ARG A 1 177 ? -22.364 16.407 -26.216 1.00 40.94 177 ARG A O 1
ATOM 1384 N N . PRO A 1 178 ? -23.044 16.439 -28.345 1.00 40.62 178 PRO A N 1
ATOM 1385 C CA . PRO A 1 178 ? -24.212 17.283 -28.093 1.00 40.62 178 PRO A CA 1
ATOM 1386 C C . PRO A 1 178 ? -25.489 16.457 -27.814 1.00 40.62 178 PRO A C 1
ATOM 1388 O O . PRO A 1 178 ? -26.584 16.919 -28.099 1.00 40.62 178 PRO A O 1
ATOM 1391 N N . PHE A 1 179 ? -25.391 15.227 -27.286 1.00 43.22 179 PHE A N 1
ATOM 1392 C CA . PHE A 1 179 ? -26.569 14.350 -27.115 1.00 43.22 179 PHE A CA 1
ATOM 1393 C C . PHE A 1 179 ? -27.128 14.290 -25.684 1.00 43.22 179 PHE A C 1
ATOM 1395 O O . PHE A 1 179 ? -28.261 13.872 -25.498 1.00 43.22 179 PHE A O 1
ATOM 1402 N N . PHE A 1 180 ? -26.384 14.749 -24.671 1.00 37.72 180 PHE A N 1
ATOM 1403 C CA . PHE A 1 180 ? -26.856 14.759 -23.273 1.00 37.72 180 PHE A CA 1
ATOM 1404 C C . PHE A 1 180 ? -27.163 16.155 -22.715 1.00 37.72 180 PHE A C 1
ATOM 1406 O O . PHE A 1 180 ? -27.551 16.280 -21.559 1.00 37.72 180 PHE A O 1
ATOM 1413 N N . LYS A 1 181 ? -27.066 17.209 -23.538 1.00 38.97 181 LYS A N 1
ATOM 1414 C CA . LYS A 1 181 ? -27.476 18.566 -23.136 1.00 38.97 181 LYS A CA 1
ATOM 1415 C C . LYS A 1 181 ? -28.996 18.784 -23.219 1.00 38.97 181 LYS A C 1
ATOM 1417 O O . LYS A 1 181 ? -29.514 19.707 -22.611 1.00 38.97 181 LYS A O 1
ATOM 1422 N N . ILE A 1 182 ? -29.723 17.905 -23.916 1.00 45.75 182 ILE A N 1
ATOM 1423 C CA . ILE A 1 182 ? -31.158 18.091 -24.180 1.00 45.75 182 ILE A CA 1
ATOM 1424 C C . ILE A 1 182 ? -32.026 17.728 -22.965 1.00 45.75 182 ILE A C 1
ATOM 1426 O O . ILE A 1 182 ? -33.049 18.368 -22.763 1.00 45.75 182 ILE A O 1
ATOM 1430 N N . GLN A 1 183 ? -31.630 16.775 -22.110 1.00 40.66 183 GLN A N 1
ATOM 1431 C CA . GLN A 1 183 ? -32.485 16.397 -20.971 1.00 40.66 183 GLN A CA 1
ATOM 1432 C C . GLN A 1 183 ? -32.456 17.401 -19.809 1.00 40.66 183 GLN A C 1
ATOM 1434 O O . GLN A 1 183 ? -33.487 17.602 -19.166 1.00 40.66 183 GLN A O 1
ATOM 1439 N N . TYR A 1 184 ? -31.330 18.080 -19.568 1.00 40.44 184 TYR A N 1
ATOM 1440 C CA . TYR A 1 184 ? -31.242 19.060 -18.478 1.00 40.44 184 TYR A CA 1
ATOM 1441 C C . TYR A 1 184 ? -31.878 20.417 -18.828 1.00 40.44 184 TYR A C 1
ATOM 1443 O O . TYR A 1 184 ? -32.498 21.017 -17.954 1.00 40.44 184 TYR A O 1
ATOM 1451 N N . ASP A 1 185 ? -31.846 20.851 -20.096 1.00 42.34 185 ASP A N 1
ATOM 1452 C CA . ASP A 1 185 ? -32.520 22.091 -20.532 1.00 42.34 185 ASP A CA 1
ATOM 1453 C C . ASP A 1 185 ? -34.050 21.939 -20.683 1.00 42.34 185 ASP A C 1
ATOM 1455 O O . ASP A 1 185 ? -34.780 22.933 -20.725 1.00 42.34 185 ASP A O 1
ATOM 1459 N N . THR A 1 186 ? -34.577 20.707 -20.729 1.00 45.69 186 THR A N 1
ATOM 1460 C CA . THR A 1 186 ? -36.032 20.470 -20.736 1.00 45.69 186 THR A CA 1
ATOM 1461 C C . THR A 1 186 ? -36.670 20.461 -19.347 1.00 45.69 186 THR A C 1
ATOM 1463 O O . THR A 1 186 ? -37.861 20.744 -19.248 1.00 45.69 186 THR A O 1
ATOM 1466 N N . MET A 1 187 ? -35.923 20.189 -18.269 1.00 41.84 187 MET A N 1
ATOM 1467 C CA . MET A 1 187 ? -36.487 20.199 -16.906 1.00 41.84 187 MET A CA 1
ATOM 1468 C C . MET A 1 187 ? -36.602 21.611 -16.318 1.00 41.84 187 MET A C 1
ATOM 1470 O O . MET A 1 187 ? -37.587 21.910 -15.645 1.00 41.84 187 MET A O 1
ATOM 1474 N N . THR A 1 188 ? -35.666 22.511 -16.617 1.00 46.44 188 THR A N 1
ATOM 1475 C CA . THR A 1 188 ? -35.693 23.899 -16.118 1.00 46.44 188 THR A CA 1
ATOM 1476 C C . THR A 1 188 ? -36.758 24.759 -16.806 1.00 46.44 188 THR A C 1
ATOM 1478 O O . THR A 1 188 ? -37.398 25.577 -16.149 1.00 46.44 188 THR A O 1
ATOM 1481 N N . LYS A 1 189 ? -37.076 24.501 -18.084 1.00 47.41 189 LYS A N 1
ATOM 1482 C CA . LYS A 1 189 ? -38.157 25.205 -18.806 1.00 47.41 189 LYS A CA 1
ATOM 1483 C C . LYS A 1 189 ? -39.584 24.791 -18.420 1.00 47.41 189 LYS A C 1
ATOM 1485 O O . LYS A 1 189 ? -40.520 25.533 -18.717 1.00 47.41 189 LYS A O 1
ATOM 1490 N N . TRP A 1 190 ? -39.780 23.643 -17.766 1.00 46.16 190 TRP A N 1
ATOM 1491 C CA . TRP A 1 190 ? -41.101 23.244 -17.257 1.00 46.16 190 TRP A CA 1
ATOM 1492 C C . TRP A 1 190 ? -41.438 23.903 -15.912 1.00 46.16 190 TRP A C 1
ATOM 1494 O O . TRP A 1 190 ? -42.589 24.278 -15.710 1.00 46.16 190 TRP A O 1
ATOM 1504 N N . GLN A 1 191 ? -40.457 24.130 -15.028 1.00 44.50 191 GLN A N 1
ATOM 1505 C CA . GLN A 1 191 ? -40.701 24.768 -13.723 1.00 44.50 191 GLN A CA 1
ATOM 1506 C C . GLN A 1 191 ? -40.992 26.276 -13.810 1.00 44.50 191 GLN A C 1
ATOM 1508 O O . GLN A 1 191 ? -41.747 26.797 -12.985 1.00 44.50 191 GLN A O 1
ATOM 1513 N N . GLU A 1 192 ? -40.468 26.976 -14.820 1.00 46.44 192 GLU A N 1
ATOM 1514 C CA . GLU A 1 192 ? -40.743 28.407 -15.036 1.00 46.44 192 GLU A CA 1
ATOM 1515 C C . GLU A 1 192 ? -42.110 28.662 -15.694 1.00 46.44 192 GLU A C 1
ATOM 1517 O O . GLU A 1 192 ? -42.726 29.703 -15.467 1.00 46.44 192 GLU A O 1
ATOM 1522 N N . ARG A 1 193 ? -42.651 27.690 -16.443 1.00 49.12 193 ARG A N 1
ATOM 1523 C CA . ARG A 1 193 ? -43.951 27.823 -17.127 1.00 49.12 193 ARG A CA 1
ATOM 1524 C C . ARG A 1 193 ? -45.157 27.591 -16.208 1.00 49.12 193 ARG A C 1
ATOM 1526 O O . ARG A 1 193 ? -46.248 28.057 -16.514 1.00 49.12 193 ARG A O 1
ATOM 1533 N N . SER A 1 194 ? -44.960 26.936 -15.064 1.00 49.22 194 SER A N 1
ATOM 1534 C CA . SER A 1 194 ? -45.993 26.682 -14.044 1.00 49.22 194 SER A CA 1
ATOM 1535 C C . SER A 1 194 ? -46.151 27.789 -12.988 1.00 49.22 194 SER A C 1
ATOM 1537 O O . SER A 1 194 ? -47.037 27.693 -12.147 1.00 49.22 194 SER A O 1
ATOM 1539 N N . ARG A 1 195 ? -45.320 28.844 -13.007 1.00 50.53 195 ARG A N 1
ATOM 1540 C CA . ARG A 1 195 ? -45.418 29.992 -12.073 1.00 50.53 195 ARG A CA 1
ATOM 1541 C C . ARG A 1 195 ? -45.980 31.277 -12.701 1.00 50.53 195 ARG A C 1
ATOM 1543 O O . ARG A 1 195 ? -46.139 32.265 -11.996 1.00 50.53 195 ARG A O 1
ATOM 1550 N N . GLY A 1 196 ? -46.297 31.271 -13.998 1.00 48.78 196 GLY A N 1
ATOM 1551 C CA . GLY A 1 196 ? -46.737 32.458 -14.747 1.00 48.78 196 GLY A CA 1
ATOM 1552 C C . GLY A 1 196 ? -48.244 32.585 -15.011 1.00 48.78 196 GLY A C 1
ATOM 1553 O O . GLY A 1 196 ? -48.633 33.478 -15.754 1.00 48.78 196 GLY A O 1
ATOM 1554 N N . SER A 1 197 ? -49.103 31.713 -14.468 1.00 52.38 197 SER A N 1
ATOM 1555 C CA . SER A 1 197 ? -50.528 31.634 -14.855 1.00 52.38 197 SER A CA 1
ATOM 1556 C C . SER A 1 197 ? -51.535 32.014 -13.760 1.00 52.38 197 SER A C 1
ATOM 1558 O O . SER A 1 197 ? -52.669 31.543 -13.801 1.00 52.38 197 SER A O 1
ATOM 1560 N N . THR A 1 198 ? -51.165 32.863 -12.795 1.00 49.75 198 THR A N 1
ATOM 1561 C CA . THR A 1 198 ? -52.089 33.280 -11.717 1.00 49.75 198 THR A CA 1
ATOM 1562 C C . THR A 1 198 ? -52.048 34.783 -11.440 1.00 49.75 198 THR A C 1
ATOM 1564 O O . THR A 1 198 ? -51.991 35.199 -10.289 1.00 49.75 198 THR A O 1
ATOM 1567 N N . GLN A 1 199 ? -52.057 35.623 -12.480 1.00 53.97 199 GLN A N 1
ATOM 1568 C CA . GLN A 1 199 ? -52.293 37.065 -12.318 1.00 53.97 199 GLN A CA 1
ATOM 1569 C C . GLN A 1 199 ? -52.780 37.707 -13.627 1.00 53.97 199 GLN A C 1
ATOM 1571 O O . GLN A 1 199 ? -52.035 38.398 -14.307 1.00 53.97 199 GLN A O 1
ATOM 1576 N N . GLN A 1 200 ? -54.038 37.453 -14.002 1.00 48.69 200 GLN A N 1
ATOM 1577 C CA . GLN A 1 200 ? -54.850 38.379 -14.809 1.00 48.69 200 GLN A CA 1
ATOM 1578 C C . GLN A 1 200 ? -56.297 37.879 -14.884 1.00 48.69 200 GLN A C 1
ATOM 1580 O O . GLN A 1 200 ? -56.705 37.225 -15.836 1.00 48.69 200 GLN A O 1
ATOM 1585 N N . GLN A 1 201 ? -57.076 38.180 -13.849 1.00 47.09 201 GLN A N 1
ATOM 1586 C CA . GLN A 1 201 ? -58.530 38.301 -13.945 1.00 47.09 201 GLN A CA 1
ATOM 1587 C C . GLN A 1 201 ? -59.026 39.045 -12.708 1.00 47.09 201 GLN A C 1
ATOM 1589 O O . GLN A 1 201 ? -59.170 38.442 -11.652 1.00 47.09 201 GLN A O 1
ATOM 1594 N N . GLN A 1 202 ? -59.203 40.361 -12.857 1.00 42.34 202 GLN A N 1
ATOM 1595 C CA . GLN A 1 202 ? -60.245 41.205 -12.250 1.00 42.34 202 GLN A CA 1
ATOM 1596 C C . GLN A 1 202 ? -59.774 42.664 -12.219 1.00 42.34 202 GLN A C 1
ATOM 1598 O O . GLN A 1 202 ? -59.068 43.095 -11.315 1.00 42.34 202 GLN A O 1
ATOM 1603 N N . GLN A 1 203 ? -60.210 43.425 -13.216 1.00 47.38 203 GLN A N 1
ATOM 1604 C CA . GLN A 1 203 ? -60.586 44.824 -13.045 1.00 47.38 203 GLN A CA 1
ATOM 1605 C C . GLN A 1 203 ? -61.929 44.996 -13.761 1.00 47.38 203 GLN A C 1
ATOM 1607 O O . GLN A 1 203 ? -62.077 44.455 -14.861 1.00 47.38 203 GLN A O 1
ATOM 1612 N N . PRO A 1 204 ? -62.917 45.673 -13.164 1.00 62.84 204 PRO A N 1
ATOM 1613 C CA . PRO A 1 204 ? -63.834 46.485 -13.945 1.00 62.84 204 PRO A CA 1
ATOM 1614 C C . PRO A 1 204 ? -63.147 47.775 -14.417 1.00 62.84 204 PRO A C 1
ATOM 1616 O O . PRO A 1 204 ? -62.289 48.302 -13.668 1.00 62.84 204 PRO A O 1
#

Nearest PDB structures (foldseek):
  5zlq-assembly1_A  TM=9.269E-01  e=8.621E-17  Homo sapiens
  1zso-assembly1_A  TM=8.814E-01  e=6.527E-12  Plasmodium falciparum
  8p5d-assembly1_MD1  TM=7.208E-01  e=1.185E-09  Spraguea lophii 42_110
  6rm3-assembly1_SNN  TM=7.666E-01  e=1.053E-08  Vairimorpha necatrix

Secondary structure (DSSP, 8-state):
-EEEEEEEEEEEESEEEEEETT-TT-TTPPEEEEEEETTT-PBPSSPEEE-SS--EE-SSSS-EESEEEE-TTT--EEEEEEE-S----B-HHHHHTTPPEEEEEEEEESEEEEEEE--S-EEEEETT-PEEEEE--TTS-EEEEETTTTEEEEEEEEEEEEEEE-------TT---SSSHHHHHHHHHHHHHTSSSSS-----

Solvent-accessible surface area (backbone atoms only — not comparable to full-atom values): 11637 Å² total; per-residue (Å²): 123,50,34,32,34,36,28,36,33,36,44,48,40,60,29,26,50,39,31,39,63,76,36,61,69,26,47,82,52,70,46,36,26,25,40,29,30,71,83,81,62,52,65,48,93,56,71,45,79,42,30,69,68,46,66,42,76,44,97,73,76,94,49,70,30,29,41,78,48,66,38,88,82,83,63,50,71,24,38,39,27,78,44,76,91,61,38,48,55,38,34,36,69,43,23,77,69,73,39,66,27,38,38,44,30,32,45,22,32,56,44,43,75,41,72,66,52,62,42,68,48,25,23,36,27,33,81,77,64,53,74,48,69,67,39,54,33,62,84,44,44,45,77,53,72,38,79,89,66,75,41,70,28,36,40,33,76,62,43,66,49,66,44,79,50,74,70,75,74,83,68,67,93,84,74,84,71,90,76,72,60,60,67,63,62,54,56,60,60,55,63,61,64,74,71,71,83,85,84,88,86,88,77,135

InterPro domains:
  IPR008584 CXXC motif containing zinc binding protein, eukaryotic [PF05907] (5-162)
  IPR008584 CXXC motif containing zinc binding protein, eukaryotic [PTHR12857] (1-164)

Foldseek 3Di:
DWKWWKWKEWAWDLWFFKAFQCGLQDQPDWWWFWKAFPPPRDIDPGTDIFGNVQWDADPDDGDIARDWDADPPPRDIKTKHKDPPQFGGGGNVCRVVVHITTRIMIDIDRIDTHGIAFAWRIWMAGPQGDIDGRDGCRVQKDWDADPRVRGIIMIHPMDIDIDTDDDPPPPPPPDDDPPPVVPVVVVVVVVVVVVPPPDDDDDD

Sequence (204 aa):
MVNFMLTISGDLENLTNLEPQGGVDDPNFSYFFKLKCGRCGELSQKETCVSLNDTVPLPVGKGSTHLIQKCKFCGRDGTVTMIQGKGKPLTQETSQSGKFSPMMLFDCRGYEPVDFVFGTGWKVESLEGTKFENVDLSSGEFAEYDEKGECPVMISNLRATFDVSRHPHHHNREKLRPFFKIQYDTMTKWQERSRGSTQQQQQP

Mean predicted aligned error: 10.38 Å

Radius of gyration: 25.17 Å; Cα contacts (8 Å, |Δi|>4): 437; chains: 1; bounding box: 84×61×55 Å